Protein AF-A0AAJ4XQ71-F1 (afdb_monomer_lite)

Structure (mmCIF, N/CA/C/O backbone):
data_AF-A0AAJ4XQ71-F1
#
_entry.id   AF-A0AAJ4XQ71-F1
#
loop_
_atom_site.group_PDB
_atom_site.id
_atom_site.type_symbol
_atom_site.label_atom_id
_atom_site.label_alt_id
_atom_site.label_comp_id
_atom_site.label_asym_id
_atom_site.label_entity_id
_atom_site.label_seq_id
_atom_site.pdbx_PDB_ins_code
_atom_site.Cartn_x
_atom_site.Cartn_y
_atom_site.Cartn_z
_atom_site.occupancy
_atom_site.B_iso_or_equiv
_atom_site.auth_seq_id
_atom_site.auth_comp_id
_atom_site.auth_asym_id
_atom_site.auth_atom_id
_atom_site.pdbx_PDB_model_num
ATOM 1 N N . MET A 1 1 ? -28.945 -1.288 15.283 1.00 44.38 1 MET A N 1
ATOM 2 C CA . MET A 1 1 ? -28.850 -2.108 14.059 1.00 44.38 1 MET A CA 1
ATOM 3 C C . MET A 1 1 ? -27.403 -2.534 13.924 1.00 44.38 1 MET A C 1
ATOM 5 O O . MET A 1 1 ? -26.548 -1.689 13.711 1.00 44.38 1 MET A O 1
ATOM 9 N N . LEU A 1 2 ? -27.148 -3.798 14.257 1.00 35.91 2 LEU A N 1
ATOM 10 C CA . LEU A 1 2 ? -25.840 -4.398 14.517 1.00 35.91 2 LEU A CA 1
ATOM 11 C C . LEU A 1 2 ? -25.537 -5.389 13.390 1.00 35.91 2 LEU A C 1
ATOM 13 O O . LEU A 1 2 ? -26.338 -6.292 13.172 1.00 35.91 2 LEU A O 1
ATOM 17 N N . ASN A 1 3 ? -24.392 -5.239 12.728 1.00 42.25 3 ASN A N 1
ATOM 18 C CA . ASN A 1 3 ? -23.791 -6.292 11.911 1.00 42.25 3 ASN A CA 1
ATOM 19 C C . ASN A 1 3 ? -22.552 -6.812 12.650 1.00 42.25 3 ASN A C 1
ATOM 21 O O . ASN A 1 3 ? -21.659 -6.008 12.927 1.00 42.25 3 ASN A O 1
ATOM 25 N N . PRO A 1 4 ? -22.461 -8.114 12.966 1.00 53.69 4 PRO A N 1
ATOM 26 C CA . PRO A 1 4 ? -21.217 -8.717 13.403 1.00 53.69 4 PRO A CA 1
ATOM 27 C C . PRO A 1 4 ? -20.408 -9.238 12.208 1.00 53.69 4 PRO A C 1
ATOM 29 O O . PRO A 1 4 ? -20.936 -9.795 11.246 1.00 53.69 4 PRO A O 1
ATOM 32 N N . ILE A 1 5 ? -19.102 -9.023 12.321 1.00 41.81 5 ILE A N 1
ATOM 33 C CA . ILE A 1 5 ? -18.031 -9.459 11.430 1.00 41.81 5 ILE A CA 1
ATOM 34 C C . ILE A 1 5 ? -17.805 -10.959 11.648 1.00 41.81 5 ILE A C 1
ATOM 36 O O . ILE A 1 5 ? -17.520 -11.385 12.767 1.00 41.81 5 ILE A O 1
ATOM 40 N N . ALA A 1 6 ? -17.938 -11.748 10.583 1.00 49.09 6 ALA A N 1
ATOM 41 C CA . ALA A 1 6 ? -17.542 -13.149 10.553 1.00 49.09 6 ALA A CA 1
ATOM 42 C C . ALA A 1 6 ? -16.078 -13.252 10.102 1.00 49.09 6 ALA A C 1
ATOM 44 O O . ALA A 1 6 ? -15.712 -12.800 9.017 1.00 49.09 6 ALA A O 1
ATOM 45 N N . SER A 1 7 ? -15.256 -13.833 10.971 1.00 43.50 7 SER A N 1
ATOM 46 C CA . SER A 1 7 ? -13.888 -14.258 10.697 1.00 43.50 7 SER A CA 1
ATOM 47 C C . SER A 1 7 ? -13.909 -15.584 9.943 1.00 43.50 7 SER A C 1
ATOM 49 O O . SER A 1 7 ? -14.422 -16.569 10.469 1.00 43.50 7 SER A O 1
ATOM 51 N N . GLU A 1 8 ? -13.294 -15.639 8.766 1.00 37.78 8 GLU A N 1
ATOM 52 C CA . GLU A 1 8 ? -12.967 -16.901 8.105 1.00 37.78 8 GLU A CA 1
ATOM 53 C C . GLU A 1 8 ? -11.533 -16.823 7.573 1.00 37.78 8 GLU A C 1
ATOM 55 O O . GLU A 1 8 ? -11.199 -16.037 6.686 1.00 37.78 8 GLU A O 1
ATOM 60 N N . ALA A 1 9 ? -10.659 -17.601 8.208 1.00 40.12 9 ALA A N 1
ATOM 61 C CA . ALA A 1 9 ? -9.280 -17.807 7.811 1.00 40.12 9 ALA A CA 1
ATOM 62 C C 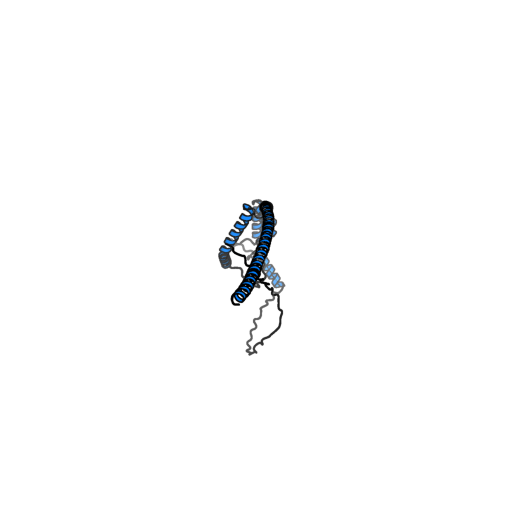. ALA A 1 9 ? -9.228 -19.044 6.910 1.00 40.12 9 ALA A C 1
ATOM 64 O O . ALA A 1 9 ? -9.440 -20.159 7.379 1.00 40.12 9 ALA A O 1
ATOM 65 N N . VAL A 1 10 ? -8.914 -18.854 5.628 1.00 45.91 10 VAL A N 1
ATOM 66 C CA . VAL A 1 10 ? -8.581 -19.948 4.709 1.00 45.91 10 VAL A CA 1
ATOM 67 C C . VAL A 1 10 ? -7.205 -19.672 4.121 1.00 45.91 10 VAL A C 1
ATOM 69 O O . VAL A 1 10 ? -7.006 -18.776 3.303 1.00 45.91 10 VAL A O 1
ATOM 72 N N . ALA A 1 11 ? -6.240 -20.465 4.580 1.00 43.12 11 ALA A N 1
ATOM 73 C CA . ALA A 1 11 ? -4.921 -20.584 3.993 1.00 43.12 11 ALA A CA 1
ATOM 74 C C . ALA A 1 11 ? -5.045 -21.217 2.599 1.00 43.12 11 ALA A C 1
ATOM 76 O O . ALA A 1 11 ? -5.518 -22.342 2.465 1.00 43.12 11 ALA A O 1
ATOM 77 N N . SER A 1 12 ? -4.593 -20.513 1.563 1.00 38.94 12 SER A N 1
ATOM 78 C CA . SER A 1 12 ? -4.359 -21.092 0.239 1.00 38.94 12 SER A CA 1
ATOM 79 C C . SER A 1 12 ? -2.893 -20.911 -0.120 1.00 38.94 12 SER A C 1
ATOM 81 O O . SER A 1 12 ? -2.433 -19.829 -0.473 1.00 38.94 12 SER A O 1
ATOM 83 N N . SER A 1 13 ? -2.159 -22.012 0.037 1.00 37.44 13 SER A N 1
ATOM 84 C CA . SER A 1 13 ? -0.821 -22.207 -0.506 1.00 37.44 13 SER A CA 1
ATOM 85 C C . SER A 1 13 ? -0.884 -22.169 -2.030 1.00 37.44 13 SER A C 1
ATOM 87 O O . SER A 1 13 ? -1.674 -22.877 -2.648 1.00 37.44 13 SER A O 1
ATOM 89 N N . SER A 1 14 ? -0.023 -21.375 -2.653 1.00 38.81 14 SER A N 1
ATOM 90 C CA . SER A 1 14 ? 0.258 -21.452 -4.087 1.00 38.81 14 SER A CA 1
ATOM 91 C C . SER A 1 14 ? 1.765 -21.344 -4.271 1.00 38.81 14 SER A C 1
ATOM 93 O O . SER A 1 14 ? 2.316 -20.280 -4.535 1.00 38.81 14 SER A O 1
ATOM 95 N N . ALA A 1 15 ? 2.441 -22.471 -4.048 1.00 35.16 15 ALA A N 1
ATOM 96 C CA . ALA A 1 15 ? 3.835 -22.665 -4.409 1.00 35.16 15 ALA A CA 1
ATOM 97 C C . ALA A 1 15 ? 3.899 -22.980 -5.913 1.00 35.16 15 ALA A C 1
ATOM 99 O O . ALA A 1 15 ? 3.579 -24.090 -6.340 1.00 35.16 15 ALA A O 1
ATOM 100 N N . SER A 1 16 ? 4.272 -21.990 -6.726 1.00 32.28 16 SER A N 1
ATOM 101 C CA . SER A 1 16 ? 4.530 -22.189 -8.154 1.00 32.28 16 SER A CA 1
ATOM 102 C C . SER A 1 16 ? 5.908 -22.823 -8.323 1.00 32.28 16 SER A C 1
ATOM 104 O O . SER A 1 16 ? 6.930 -22.226 -7.987 1.00 32.28 16 SER A O 1
ATOM 106 N N . SER A 1 17 ? 5.910 -24.064 -8.798 1.00 35.81 17 SER A N 1
ATOM 107 C CA . SER A 1 17 ? 7.092 -24.910 -8.938 1.00 35.81 17 SER A CA 1
ATOM 108 C C . SER A 1 17 ? 7.877 -24.578 -10.208 1.00 35.81 17 SER A C 1
ATOM 110 O O . SER A 1 17 ? 7.319 -24.468 -11.297 1.00 35.81 17 SER A O 1
ATOM 112 N N . ILE A 1 18 ? 9.190 -24.453 -10.041 1.00 45.56 18 ILE A N 1
ATOM 113 C CA . ILE A 1 18 ? 10.218 -24.419 -11.086 1.00 45.56 18 ILE A CA 1
ATOM 114 C C . ILE A 1 18 ? 10.422 -25.850 -11.609 1.00 45.56 18 ILE A C 1
ATOM 116 O O . ILE A 1 18 ? 10.535 -26.755 -10.781 1.00 45.56 18 ILE A O 1
ATOM 120 N N . PRO A 1 19 ? 10.592 -26.080 -12.923 1.00 41.75 19 PRO A N 1
ATOM 121 C CA . PRO A 1 19 ? 11.264 -27.283 -13.388 1.00 41.75 19 PRO A CA 1
ATOM 122 C C . PRO A 1 19 ? 12.610 -26.949 -14.043 1.00 41.75 19 PRO A C 1
ATOM 124 O O . PRO A 1 19 ? 12.711 -26.125 -14.949 1.00 41.75 19 PRO A O 1
ATOM 127 N N . ALA A 1 20 ? 13.645 -27.644 -13.580 1.00 35.75 20 ALA A N 1
ATOM 128 C CA . ALA A 1 20 ? 14.923 -27.820 -14.259 1.00 35.75 20 ALA A CA 1
ATOM 129 C C . ALA A 1 20 ? 15.176 -29.344 -14.418 1.00 35.75 20 ALA A C 1
ATOM 131 O O . ALA A 1 20 ? 14.375 -30.153 -13.946 1.00 35.75 20 ALA A O 1
ATOM 132 N N . PRO A 1 21 ? 16.229 -29.754 -15.137 1.00 45.34 21 PRO A N 1
ATOM 133 C CA . PRO A 1 21 ? 16.175 -30.512 -16.381 1.00 45.34 21 PRO A CA 1
ATOM 134 C C . PRO A 1 21 ? 16.217 -32.037 -16.177 1.00 45.34 21 PRO A C 1
ATOM 136 O O . PRO A 1 21 ? 16.797 -32.533 -15.214 1.00 45.34 21 PRO A O 1
ATOM 139 N N . THR A 1 22 ? 15.680 -32.802 -17.132 1.00 37.72 22 THR A N 1
ATOM 140 C CA . THR A 1 22 ? 15.879 -34.261 -17.205 1.00 37.72 22 THR A CA 1
ATOM 141 C C . THR A 1 22 ? 16.690 -34.633 -18.439 1.00 37.72 22 THR A C 1
ATOM 143 O O . THR A 1 22 ? 16.393 -34.235 -19.562 1.00 37.72 22 THR A O 1
ATOM 146 N N . ASN A 1 23 ? 17.751 -35.391 -18.182 1.00 33.88 23 ASN A N 1
ATOM 147 C CA . ASN A 1 23 ? 18.735 -35.883 -19.130 1.00 33.88 23 ASN A CA 1
ATOM 148 C C . ASN A 1 23 ? 18.334 -37.290 -19.628 1.00 33.88 23 ASN A C 1
ATOM 150 O O . ASN A 1 23 ? 17.905 -38.116 -18.830 1.00 33.88 23 ASN A O 1
ATOM 154 N N . VAL A 1 24 ? 18.526 -37.516 -20.934 1.00 38.28 24 VAL A N 1
ATOM 155 C CA . VAL A 1 24 ? 18.863 -38.748 -21.696 1.00 38.28 24 VAL A CA 1
ATOM 156 C C . VAL A 1 24 ? 18.310 -40.119 -21.254 1.00 38.28 24 VAL A C 1
ATOM 158 O O . VAL A 1 24 ? 18.642 -40.604 -20.179 1.00 38.28 24 VAL A O 1
ATOM 161 N N . THR A 1 25 ? 17.659 -40.844 -22.182 1.00 30.52 25 THR A N 1
ATOM 162 C CA . THR A 1 25 ? 18.039 -42.220 -22.604 1.00 30.52 25 THR A CA 1
ATOM 163 C C . THR A 1 25 ? 17.268 -42.658 -23.864 1.00 30.52 25 THR A C 1
ATOM 165 O O . THR A 1 25 ? 16.056 -42.822 -23.849 1.00 30.52 25 THR A O 1
ATOM 168 N N . SER A 1 26 ? 18.033 -42.837 -24.948 1.00 35.91 26 SER A N 1
ATOM 169 C CA . SER A 1 26 ? 17.990 -43.916 -25.952 1.00 35.91 26 SER A CA 1
ATOM 170 C C . SER A 1 26 ? 16.665 -44.654 -26.214 1.00 35.91 26 SER A C 1
ATOM 172 O O . SER A 1 26 ? 16.249 -45.478 -25.409 1.00 35.91 26 SER A O 1
ATOM 174 N N . THR A 1 27 ? 16.108 -44.500 -27.421 1.00 32.97 27 THR A N 1
ATOM 175 C CA . THR A 1 27 ? 15.567 -45.629 -28.205 1.00 32.97 27 THR A CA 1
ATOM 176 C C . THR A 1 27 ? 15.629 -45.320 -29.705 1.00 32.97 27 THR A C 1
ATOM 178 O O . THR A 1 27 ? 15.066 -44.356 -30.212 1.00 32.97 27 THR A O 1
ATOM 181 N N . LEU A 1 28 ? 16.388 -46.167 -30.389 1.00 43.66 28 LEU A N 1
ATOM 182 C CA . LEU A 1 28 ? 16.669 -46.233 -31.818 1.00 43.66 28 LEU A CA 1
ATOM 183 C C . LEU A 1 28 ? 15.469 -46.811 -32.598 1.00 43.66 28 LEU A C 1
ATOM 185 O O . LEU A 1 28 ? 14.968 -47.863 -32.197 1.00 43.66 28 LEU A O 1
ATOM 189 N N . PRO A 1 29 ? 15.095 -46.251 -33.764 1.00 42.81 29 PRO A N 1
ATOM 190 C CA . PRO A 1 29 ? 14.469 -47.027 -34.826 1.00 42.81 29 PRO A CA 1
ATOM 191 C C . PRO A 1 29 ? 15.398 -47.201 -36.038 1.00 42.81 29 PRO A C 1
ATOM 193 O O . PRO A 1 29 ? 16.143 -46.318 -36.454 1.00 42.81 29 PRO A O 1
ATOM 196 N N . LYS A 1 30 ? 15.318 -48.422 -36.557 1.00 39.94 30 LYS A N 1
ATOM 197 C CA . LYS A 1 30 ? 16.083 -49.103 -37.604 1.00 39.94 30 LYS A CA 1
ATOM 198 C C . LYS A 1 30 ? 15.914 -48.467 -39.005 1.00 39.94 30 LYS A C 1
ATOM 200 O O . LYS A 1 30 ? 14.797 -48.075 -39.338 1.00 39.94 30 LYS A O 1
ATOM 205 N N . PRO A 1 31 ? 16.968 -48.418 -39.846 1.00 44.41 31 PRO A N 1
ATOM 206 C CA . PRO A 1 31 ? 16.880 -47.955 -41.233 1.00 44.41 31 PRO A CA 1
ATOM 207 C C . PRO A 1 31 ? 16.345 -49.060 -42.169 1.00 44.41 31 PRO A C 1
ATOM 209 O O . PRO A 1 31 ? 16.612 -50.239 -41.919 1.00 44.41 31 PRO A O 1
ATOM 212 N N . PRO A 1 32 ? 15.613 -48.717 -43.246 1.00 51.75 32 PRO A N 1
ATOM 213 C CA . PRO A 1 32 ? 15.221 -49.682 -44.267 1.00 51.75 32 PRO A CA 1
ATOM 214 C C . PRO A 1 32 ? 16.396 -50.077 -45.175 1.00 51.75 32 PRO A C 1
ATOM 216 O O . PRO A 1 32 ? 17.241 -49.258 -45.538 1.00 51.75 32 PRO A O 1
ATOM 219 N N . GLU A 1 33 ? 16.410 -51.366 -45.511 1.00 40.34 33 GLU A N 1
ATOM 220 C CA . GLU A 1 33 ? 17.355 -52.059 -46.382 1.00 40.34 33 GLU A CA 1
ATOM 221 C C . GLU A 1 33 ? 17.356 -51.562 -47.835 1.00 40.34 33 GLU A C 1
ATOM 223 O O . GLU A 1 33 ? 16.327 -51.322 -48.462 1.00 40.34 33 GLU A O 1
ATOM 228 N N . VAL A 1 34 ? 18.590 -51.488 -48.325 1.00 42.78 34 VAL A N 1
ATOM 229 C CA . VAL A 1 34 ? 19.137 -51.586 -49.682 1.00 42.78 34 VAL A CA 1
ATOM 230 C C . VAL A 1 34 ? 18.219 -52.204 -50.751 1.00 42.78 34 VAL A C 1
ATOM 232 O O . VAL A 1 34 ? 17.746 -53.333 -50.638 1.00 42.78 34 VAL A O 1
ATOM 235 N N . SER A 1 35 ? 18.105 -51.510 -51.885 1.00 44.41 35 SER A N 1
ATOM 236 C CA . SER A 1 35 ? 18.024 -52.150 -53.202 1.00 44.41 35 SER A CA 1
ATOM 237 C C . SER A 1 35 ? 18.863 -51.361 -54.203 1.00 44.41 35 SER A C 1
ATOM 239 O O . SER A 1 35 ? 18.625 -50.182 -54.462 1.00 44.41 35 SER A O 1
ATOM 241 N N . ASP A 1 36 ? 19.878 -52.056 -54.705 1.00 47.22 36 ASP A N 1
ATOM 242 C CA . ASP A 1 36 ? 20.912 -51.619 -55.629 1.00 47.22 36 ASP A CA 1
ATOM 243 C C . ASP A 1 36 ? 20.372 -51.297 -57.021 1.00 47.22 36 ASP A C 1
ATOM 245 O O . ASP A 1 36 ? 19.838 -52.172 -57.698 1.00 47.22 36 ASP A O 1
ATOM 249 N N . TRP A 1 37 ? 20.658 -50.091 -57.508 1.00 44.25 37 TRP A N 1
ATOM 250 C CA . TRP A 1 37 ? 20.878 -49.860 -58.934 1.00 44.25 37 TRP A CA 1
ATOM 251 C C . TRP A 1 37 ? 22.092 -48.951 -59.081 1.00 44.25 37 TRP A C 1
ATOM 253 O O . TRP A 1 37 ? 22.043 -47.750 -58.821 1.00 44.25 37 TRP A O 1
ATOM 263 N N . ARG A 1 38 ? 23.210 -49.560 -59.483 1.00 43.62 38 ARG A N 1
ATOM 264 C CA . ARG A 1 38 ? 24.349 -48.855 -60.063 1.00 43.62 38 ARG A CA 1
ATOM 265 C C . ARG A 1 38 ? 23.844 -47.890 -61.134 1.00 43.62 38 ARG A C 1
ATOM 267 O O . ARG A 1 38 ? 23.241 -48.324 -62.110 1.00 43.62 38 ARG A O 1
ATOM 274 N N . ASN A 1 39 ? 24.192 -46.620 -60.995 1.00 41.28 39 ASN A N 1
ATOM 275 C CA . ASN A 1 39 ? 24.663 -45.849 -62.130 1.00 41.28 39 ASN A CA 1
ATOM 276 C C . ASN A 1 39 ? 25.675 -44.816 -61.643 1.00 41.28 39 ASN A C 1
ATOM 278 O O . ASN A 1 39 ? 25.403 -44.004 -60.761 1.00 41.28 39 ASN A O 1
ATOM 282 N N . ASP A 1 40 ? 26.866 -44.927 -62.215 1.00 46.53 40 ASP A N 1
ATOM 283 C CA . ASP A 1 40 ? 28.001 -44.041 -62.047 1.00 46.53 40 ASP A CA 1
ATOM 284 C C . ASP A 1 40 ? 27.618 -42.588 -62.346 1.00 46.53 40 ASP A C 1
ATOM 286 O O . ASP A 1 40 ? 27.242 -42.243 -63.464 1.00 46.53 40 ASP A O 1
ATOM 290 N N . SER A 1 41 ? 27.730 -41.718 -61.347 1.00 40.84 41 SER A N 1
ATOM 291 C CA . SER A 1 41 ? 28.155 -40.319 -61.504 1.00 40.84 41 SER A CA 1
ATOM 292 C C . SER A 1 41 ? 28.263 -39.686 -60.121 1.00 40.84 41 SER A C 1
ATOM 294 O O . SER A 1 41 ? 27.356 -39.035 -59.610 1.00 40.84 41 SER A O 1
ATOM 296 N N . SER A 1 42 ? 29.420 -39.885 -59.492 1.00 39.53 42 SER A N 1
ATOM 297 C CA . SER A 1 42 ? 29.855 -39.038 -58.386 1.00 39.53 42 SER A CA 1
ATOM 298 C C . SER A 1 42 ? 29.759 -37.561 -58.802 1.00 39.53 42 SER A C 1
ATOM 300 O O . SER A 1 42 ? 30.332 -37.213 -59.842 1.00 39.53 42 SER A O 1
ATOM 302 N N . PRO A 1 43 ? 29.150 -36.659 -58.013 1.00 44.09 43 PRO A N 1
ATOM 303 C CA . PRO A 1 43 ? 29.439 -35.244 -58.150 1.00 44.09 43 PRO A CA 1
ATOM 304 C C . PRO A 1 43 ? 30.861 -35.045 -57.622 1.00 44.09 43 PRO A C 1
ATOM 306 O O . PRO A 1 43 ? 31.085 -34.887 -56.425 1.00 44.09 43 PRO A O 1
ATOM 309 N N . THR A 1 44 ? 31.850 -35.131 -58.511 1.00 41.78 44 THR A N 1
ATOM 310 C CA . THR A 1 44 ? 33.213 -34.693 -58.217 1.00 41.78 44 THR A CA 1
ATOM 311 C C . THR A 1 44 ? 33.150 -33.232 -57.780 1.00 41.78 44 THR A C 1
ATOM 313 O O . THR A 1 44 ? 32.759 -32.386 -58.592 1.00 41.78 44 THR A O 1
ATOM 316 N N . PRO A 1 45 ? 33.544 -32.880 -56.544 1.00 46.81 45 PRO A N 1
ATOM 317 C CA . PRO A 1 45 ? 33.849 -31.497 -56.249 1.00 46.81 45 PRO A CA 1
ATOM 318 C C . PRO A 1 45 ? 35.098 -31.164 -57.063 1.00 46.81 45 PRO A C 1
ATOM 320 O O . PRO A 1 45 ? 36.179 -31.695 -56.798 1.00 46.81 45 PRO A O 1
ATOM 323 N N . PHE A 1 46 ? 34.965 -30.308 -58.075 1.00 43.53 46 PHE A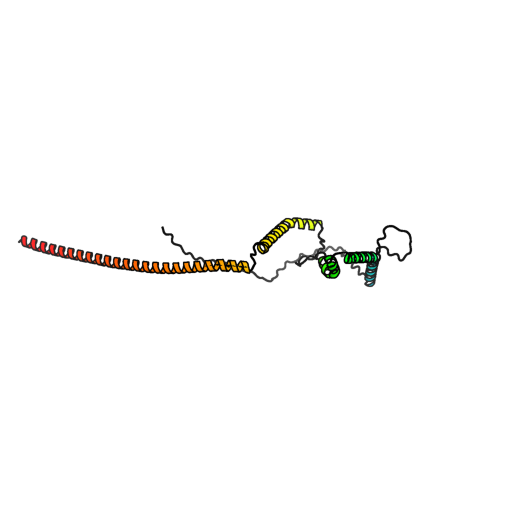 N 1
ATOM 324 C CA . PHE A 1 46 ? 36.116 -29.664 -58.694 1.00 43.53 46 PHE A CA 1
ATOM 325 C C . PHE A 1 46 ? 36.784 -28.782 -57.633 1.00 43.53 46 PHE A C 1
ATOM 327 O O . PHE A 1 46 ? 36.545 -27.583 -57.532 1.00 43.53 46 PHE A O 1
ATOM 334 N N . SER A 1 47 ? 37.630 -29.387 -56.800 1.00 49.97 47 SER A N 1
ATOM 335 C CA . SER A 1 47 ? 38.675 -28.670 -56.092 1.00 49.97 47 SER A CA 1
ATOM 336 C C . SER A 1 47 ? 39.717 -28.322 -57.144 1.00 49.97 47 SER A C 1
ATOM 338 O O . SER A 1 47 ? 40.698 -29.038 -57.340 1.00 49.97 47 SER A O 1
ATOM 340 N N . SER A 1 48 ? 39.475 -27.231 -57.865 1.00 55.88 48 SER A N 1
ATOM 341 C CA . SER A 1 48 ? 40.510 -26.527 -58.610 1.00 55.88 48 SER A CA 1
ATOM 342 C C . SER A 1 48 ? 41.532 -26.055 -57.577 1.00 55.88 48 SER A C 1
ATOM 344 O O . SER A 1 48 ? 41.437 -24.945 -57.059 1.00 55.88 48 SER A O 1
ATOM 346 N N . ARG A 1 49 ? 42.462 -26.930 -57.173 1.00 60.81 49 ARG A N 1
ATOM 347 C CA . ARG A 1 49 ? 43.574 -26.579 -56.286 1.00 60.81 49 ARG A CA 1
ATOM 348 C C . ARG A 1 49 ? 44.484 -25.643 -57.071 1.00 60.81 49 ARG A C 1
ATOM 350 O O . ARG A 1 49 ? 45.414 -26.080 -57.739 1.00 60.81 49 ARG A O 1
ATOM 357 N N . ILE A 1 50 ? 44.160 -24.354 -57.037 1.00 60.41 50 ILE A N 1
ATOM 358 C CA . ILE A 1 50 ? 44.990 -23.282 -57.574 1.00 60.41 50 ILE A CA 1
ATOM 359 C C . ILE A 1 50 ? 46.358 -23.434 -56.900 1.00 60.41 50 ILE A C 1
ATOM 361 O O . ILE A 1 50 ? 46.461 -23.381 -55.674 1.00 60.41 50 ILE A O 1
ATOM 365 N N . SER A 1 51 ? 47.404 -23.681 -57.692 1.00 77.12 51 SER A N 1
ATOM 366 C CA . SER A 1 51 ? 48.782 -23.731 -57.198 1.00 77.12 51 SER A CA 1
ATOM 367 C C . SER A 1 51 ? 49.085 -22.439 -56.426 1.00 77.12 51 SER A C 1
ATOM 369 O O . SER A 1 51 ? 48.654 -21.370 -56.873 1.00 77.12 51 SER A O 1
ATOM 371 N N . PRO A 1 52 ? 49.832 -22.477 -55.307 1.00 75.81 52 PRO A N 1
ATOM 372 C CA . PRO A 1 52 ? 50.176 -21.279 -54.542 1.00 75.81 52 PRO A CA 1
ATOM 373 C C . PRO A 1 52 ? 50.746 -20.163 -55.425 1.00 75.81 52 PRO A C 1
ATOM 375 O O . PRO A 1 52 ? 50.382 -19.005 -55.256 1.00 75.81 52 PRO A O 1
ATOM 378 N N . VAL A 1 53 ? 51.539 -20.528 -56.439 1.00 80.81 53 VAL A N 1
ATOM 379 C CA . VAL A 1 53 ? 52.115 -19.598 -57.422 1.00 80.81 53 VAL A CA 1
ATOM 380 C C . VAL A 1 53 ? 51.039 -18.969 -58.312 1.00 80.81 53 VAL A C 1
ATOM 382 O O . VAL A 1 53 ? 51.061 -17.772 -58.576 1.00 80.81 53 VAL A O 1
ATOM 385 N N . THR A 1 54 ? 50.050 -19.750 -58.749 1.00 78.12 54 THR A N 1
ATOM 386 C CA . THR A 1 54 ? 48.920 -19.222 -59.529 1.00 78.12 54 THR A CA 1
ATOM 387 C C . THR A 1 54 ? 47.970 -18.384 -58.673 1.00 78.12 54 THR A C 1
ATOM 389 O O . THR A 1 54 ? 47.423 -17.401 -59.158 1.00 78.12 54 THR A O 1
ATOM 392 N N . SER A 1 55 ? 47.824 -18.702 -57.381 1.00 79.75 55 SER A N 1
ATOM 393 C CA . SER A 1 55 ? 47.025 -17.902 -56.452 1.00 79.75 55 SER A CA 1
ATOM 394 C C . SER A 1 55 ? 47.695 -16.569 -56.151 1.00 79.75 55 SER A C 1
ATOM 396 O O . SER A 1 55 ? 46.993 -15.564 -56.065 1.00 79.75 55 SER A O 1
ATOM 398 N N . THR A 1 56 ? 49.018 -16.531 -55.971 1.00 79.25 56 THR A N 1
ATOM 399 C CA . THR A 1 56 ? 49.739 -15.270 -55.770 1.00 79.25 56 THR A CA 1
ATOM 400 C C . THR A 1 56 ? 49.751 -14.447 -57.048 1.00 79.25 56 THR A C 1
ATOM 402 O O . THR A 1 56 ? 49.483 -13.255 -56.972 1.00 79.25 56 THR A O 1
ATOM 405 N N . ALA A 1 57 ? 49.945 -15.067 -58.216 1.00 80.06 57 ALA A N 1
ATOM 406 C CA . ALA A 1 57 ? 49.852 -14.382 -59.503 1.00 80.06 57 ALA A CA 1
ATOM 407 C C . ALA A 1 57 ? 48.460 -13.772 -59.733 1.00 80.06 57 ALA A C 1
ATOM 409 O O . ALA A 1 57 ? 48.372 -12.596 -60.070 1.00 80.06 57 ALA A O 1
ATOM 410 N N . LEU A 1 58 ? 47.378 -14.515 -59.465 1.00 79.62 58 LEU A N 1
ATOM 411 C CA . LEU A 1 58 ? 46.008 -13.995 -59.538 1.00 79.62 58 LEU A CA 1
ATOM 412 C C . LEU A 1 58 ? 45.774 -12.863 -58.537 1.00 79.62 58 LEU A C 1
ATOM 414 O O . LEU A 1 58 ? 45.203 -11.846 -58.910 1.00 79.62 58 LEU A O 1
ATOM 418 N N . ARG A 1 59 ? 46.253 -12.991 -57.293 1.00 78.75 59 ARG A N 1
ATOM 419 C CA . ARG A 1 59 ? 46.147 -11.922 -56.284 1.00 78.75 59 ARG A CA 1
ATOM 420 C C . ARG A 1 59 ? 46.908 -10.667 -56.710 1.00 78.75 59 ARG A C 1
ATOM 422 O O . ARG A 1 59 ? 46.359 -9.573 -56.635 1.00 78.75 59 ARG A O 1
ATOM 429 N N . ILE A 1 60 ? 48.131 -10.811 -57.219 1.00 79.94 60 ILE A N 1
ATOM 430 C CA . ILE A 1 60 ? 48.928 -9.698 -57.750 1.00 79.94 60 ILE A CA 1
ATOM 431 C C . ILE A 1 60 ? 48.216 -9.075 -58.950 1.00 79.94 60 ILE A C 1
ATOM 433 O O . ILE A 1 60 ? 48.078 -7.861 -59.002 1.00 79.94 60 ILE A O 1
ATOM 437 N N . GLN A 1 61 ? 47.682 -9.878 -59.868 1.00 78.38 61 GLN A N 1
ATOM 438 C CA . GLN A 1 61 ? 46.935 -9.393 -61.023 1.00 78.38 61 GLN A CA 1
ATOM 439 C C . GLN A 1 61 ? 45.655 -8.657 -60.610 1.00 78.38 61 GLN A C 1
ATOM 441 O O . GLN A 1 61 ? 45.363 -7.602 -61.164 1.00 78.38 61 GLN A O 1
ATOM 446 N N . THR A 1 62 ? 44.925 -9.155 -59.608 1.00 79.12 62 THR A N 1
ATOM 447 C CA . THR A 1 62 ? 43.749 -8.469 -59.052 1.00 79.12 62 THR A CA 1
ATOM 448 C C . THR A 1 62 ? 44.132 -7.169 -58.350 1.00 79.12 62 THR A C 1
ATOM 450 O O . THR A 1 62 ? 43.432 -6.176 -58.506 1.00 79.12 62 THR A O 1
ATOM 453 N N . LEU A 1 63 ? 45.273 -7.127 -57.650 1.00 71.88 63 LEU A N 1
ATOM 454 C CA . LEU A 1 63 ? 45.797 -5.899 -57.052 1.00 71.88 63 LEU A CA 1
ATOM 455 C C . LEU A 1 63 ? 46.213 -4.898 -58.131 1.00 71.88 63 LEU A C 1
ATOM 457 O O . LEU A 1 63 ? 45.845 -3.734 -58.046 1.00 71.88 63 LEU A O 1
ATOM 461 N N . CYS A 1 64 ? 46.916 -5.337 -59.175 1.00 73.19 64 CYS A N 1
ATOM 462 C CA . CYS A 1 64 ? 47.279 -4.498 -60.313 1.00 73.19 64 CYS A CA 1
ATOM 463 C C . CYS A 1 64 ? 46.037 -3.974 -61.044 1.00 73.19 64 CYS A C 1
ATOM 465 O O . CYS A 1 64 ? 45.992 -2.802 -61.397 1.00 73.19 64 CYS A O 1
ATOM 467 N N . TYR A 1 65 ? 45.015 -4.808 -61.223 1.00 72.06 65 TYR A N 1
ATOM 468 C CA . TYR A 1 65 ? 43.732 -4.401 -61.789 1.00 72.06 65 TYR A CA 1
ATOM 469 C C . TYR A 1 65 ? 43.019 -3.373 -60.906 1.00 72.06 65 TYR A C 1
ATOM 471 O O . TYR A 1 65 ? 42.446 -2.415 -61.408 1.00 72.06 65 TYR A O 1
ATOM 479 N N . LEU A 1 66 ? 43.080 -3.527 -59.585 1.00 67.00 66 LEU A N 1
ATOM 480 C CA . LEU A 1 66 ? 42.497 -2.565 -58.655 1.00 67.00 66 LEU A CA 1
ATOM 481 C C . LEU A 1 66 ? 43.270 -1.238 -58.678 1.00 67.00 66 LEU A C 1
ATOM 483 O O . LEU A 1 66 ? 42.662 -0.175 -58.713 1.00 67.00 66 LEU A O 1
ATOM 487 N N . LEU A 1 67 ? 44.602 -1.290 -58.727 1.00 67.38 67 LEU A N 1
ATOM 488 C CA . LEU A 1 67 ? 45.494 -0.127 -58.749 1.00 67.38 67 LEU A CA 1
ATOM 489 C C . LEU A 1 67 ? 45.404 0.667 -60.062 1.00 67.38 67 LEU A C 1
ATOM 491 O O . LEU A 1 67 ? 45.325 1.897 -60.032 1.00 67.38 67 LEU A O 1
ATOM 495 N N . TYR A 1 68 ? 45.407 -0.026 -61.203 1.00 65.88 68 TYR A N 1
ATOM 496 C CA . TYR A 1 68 ? 45.533 0.563 -62.542 1.00 65.88 68 TYR A CA 1
ATOM 497 C C . TYR A 1 68 ? 44.251 0.476 -63.390 1.00 65.88 68 TYR A C 1
ATOM 499 O O . TYR A 1 68 ? 44.192 1.050 -64.476 1.00 65.88 68 TYR A O 1
ATOM 507 N N . GLY A 1 69 ? 43.204 -0.188 -62.897 1.00 61.38 69 GLY A N 1
ATOM 508 C CA . GLY A 1 69 ? 41.972 -0.465 -63.638 1.00 61.38 69 GLY A CA 1
ATOM 509 C C . GLY A 1 69 ? 42.126 -1.589 -64.673 1.00 61.38 69 GLY A C 1
ATOM 510 O O . GLY A 1 69 ? 43.145 -2.275 -64.751 1.00 61.38 69 GLY A O 1
ATOM 511 N N . THR A 1 70 ? 41.114 -1.744 -65.533 1.00 58.31 70 THR A N 1
ATOM 512 C CA . THR A 1 70 ? 41.136 -2.645 -66.708 1.00 58.31 70 THR A CA 1
ATOM 513 C C . THR A 1 70 ? 42.218 -2.289 -67.730 1.00 58.31 70 THR A C 1
ATOM 515 O O . THR A 1 70 ? 42.510 -3.091 -68.615 1.00 58.31 70 THR A O 1
ATOM 518 N N . SER A 1 71 ? 42.819 -1.101 -67.630 1.00 51.62 71 SER A N 1
ATOM 519 C CA . SER A 1 71 ? 43.800 -0.592 -68.585 1.00 51.62 71 SER A CA 1
ATOM 520 C C . SER A 1 71 ? 45.210 -1.072 -68.241 1.00 51.62 71 SER A C 1
ATOM 522 O O . SER A 1 71 ? 46.120 -0.285 -67.986 1.00 51.62 71 SER A O 1
ATOM 524 N N . SER A 1 72 ? 45.413 -2.390 -68.242 1.00 45.78 72 SER A N 1
ATOM 525 C CA . SER A 1 72 ? 46.760 -2.956 -68.267 1.00 45.78 72 SER A CA 1
ATOM 526 C C . SER A 1 72 ? 47.319 -2.828 -69.681 1.00 45.78 72 SER A C 1
ATOM 528 O O . SER A 1 72 ? 47.234 -3.747 -70.489 1.00 45.78 72 SER A O 1
ATOM 530 N N . THR A 1 73 ? 47.886 -1.670 -70.002 1.00 45.50 73 THR A N 1
ATOM 531 C CA . THR A 1 73 ? 48.776 -1.555 -71.154 1.00 45.50 73 THR A CA 1
ATOM 532 C C . THR A 1 73 ? 50.008 -0.746 -70.774 1.00 45.50 73 THR A C 1
ATOM 534 O O . THR A 1 73 ? 50.067 0.465 -70.955 1.00 45.50 73 THR A O 1
ATOM 537 N N . LEU A 1 74 ? 51.059 -1.474 -70.393 1.00 50.53 74 LEU A N 1
ATOM 538 C CA . LEU A 1 74 ? 52.459 -1.127 -70.685 1.00 50.53 74 LEU A CA 1
ATOM 539 C C . LEU A 1 74 ? 52.748 -1.080 -72.209 1.00 50.53 74 LEU A C 1
ATOM 541 O O . LEU A 1 74 ? 53.900 -1.058 -72.629 1.00 50.53 74 LEU A O 1
ATOM 545 N N . ALA A 1 75 ? 51.712 -1.055 -73.053 1.00 43.91 75 ALA A N 1
ATOM 546 C CA . ALA A 1 75 ? 51.797 -0.906 -74.491 1.00 43.91 75 ALA A CA 1
ATOM 547 C C . ALA A 1 75 ? 51.300 0.489 -74.881 1.00 43.91 75 ALA A C 1
ATOM 549 O O . ALA A 1 75 ? 50.132 0.841 -74.721 1.00 43.91 75 ALA A O 1
ATOM 550 N N . VAL A 1 76 ? 52.243 1.271 -75.391 1.00 49.72 76 VAL A N 1
ATOM 551 C CA . VAL A 1 76 ? 52.057 2.507 -76.145 1.00 49.72 76 VAL A CA 1
ATOM 552 C C . VAL A 1 76 ? 50.882 2.374 -77.123 1.00 49.72 76 VAL A C 1
ATOM 554 O O . VAL A 1 76 ? 50.939 1.569 -78.046 1.00 49.72 76 VAL A O 1
ATOM 557 N N . SER A 1 77 ? 49.843 3.197 -76.969 1.00 36.28 77 SER A N 1
ATOM 558 C CA . SER A 1 77 ? 48.949 3.555 -78.078 1.00 36.28 77 SER A CA 1
ATOM 559 C C . SER A 1 77 ? 48.242 4.887 -77.793 1.00 36.28 77 SER A C 1
ATOM 561 O O . SER A 1 77 ? 47.397 4.960 -76.897 1.00 36.28 77 SER A O 1
ATOM 563 N N . PRO A 1 78 ? 48.570 5.973 -78.516 1.00 48.44 78 PRO A N 1
ATOM 564 C CA . PRO A 1 78 ? 47.911 7.255 -78.358 1.00 48.44 78 PRO A CA 1
ATOM 565 C C . PRO A 1 78 ? 46.746 7.316 -79.344 1.00 48.44 78 PRO A C 1
ATOM 567 O O . PRO A 1 78 ? 46.978 7.569 -80.522 1.00 48.44 78 PRO A O 1
ATOM 570 N N . ARG A 1 79 ? 45.514 7.058 -78.884 1.00 45.69 79 ARG A N 1
ATOM 571 C CA . ARG A 1 79 ? 44.231 7.529 -79.467 1.00 45.69 79 ARG A CA 1
ATOM 572 C C . ARG A 1 79 ? 43.064 6.741 -78.865 1.00 45.69 79 ARG A C 1
ATOM 574 O O . ARG A 1 79 ? 42.546 5.816 -79.472 1.00 45.69 79 ARG A O 1
ATOM 581 N N . SER A 1 80 ? 42.617 7.141 -77.681 1.00 40.84 80 SER A N 1
ATOM 582 C CA . SER A 1 80 ? 41.210 6.980 -77.289 1.00 40.84 80 SER A CA 1
ATOM 583 C C . SER A 1 80 ? 40.896 7.962 -76.168 1.00 40.84 80 SER A C 1
ATOM 585 O O . SER A 1 80 ? 40.766 7.616 -74.997 1.00 40.84 80 SER A O 1
ATOM 587 N N . VAL A 1 81 ? 40.849 9.239 -76.541 1.00 51.62 81 VAL A N 1
ATOM 588 C CA . VAL A 1 81 ? 40.359 10.318 -75.688 1.00 51.62 81 VAL A CA 1
ATOM 589 C C . VAL A 1 81 ? 38.839 10.220 -75.678 1.00 51.62 81 VAL A C 1
ATOM 591 O O . VAL A 1 81 ? 38.200 10.683 -76.621 1.00 51.62 81 VAL A O 1
ATOM 594 N N . LYS A 1 82 ? 38.289 9.572 -74.648 1.00 45.19 82 LYS A N 1
ATOM 595 C CA . LYS A 1 82 ? 37.041 9.929 -73.949 1.00 45.19 82 LYS A CA 1
ATOM 596 C C . LYS A 1 82 ? 36.766 8.874 -72.869 1.00 45.19 82 LYS A C 1
ATOM 598 O O . LYS A 1 82 ? 36.580 7.705 -73.174 1.00 45.19 82 LYS A O 1
ATOM 603 N N . GLU A 1 83 ? 36.809 9.330 -71.617 1.00 51.56 83 GLU A N 1
ATOM 604 C CA . GLU A 1 83 ? 36.421 8.612 -70.390 1.00 51.56 83 GLU A CA 1
ATOM 605 C C . GLU A 1 83 ? 37.231 7.366 -70.000 1.00 51.56 83 GLU A C 1
ATOM 607 O O . GLU A 1 83 ? 36.692 6.344 -69.587 1.00 51.56 83 GLU A O 1
ATOM 612 N N . GLN A 1 84 ? 38.561 7.472 -70.000 1.00 56.41 84 GLN A N 1
ATOM 613 C CA . GLN A 1 84 ? 39.351 6.619 -69.110 1.00 56.41 84 GLN A CA 1
ATOM 614 C C . GLN A 1 84 ? 39.295 7.226 -67.706 1.00 56.41 84 GLN A C 1
ATOM 616 O O . GLN A 1 84 ? 39.903 8.266 -67.447 1.00 56.41 84 GLN A O 1
ATOM 621 N N . GLN A 1 85 ? 38.516 6.611 -66.809 1.00 56.00 85 GLN A N 1
ATOM 622 C CA . GLN A 1 85 ? 38.560 6.961 -65.391 1.00 56.00 85 GLN A CA 1
ATOM 623 C C . GLN A 1 85 ? 40.015 6.876 -64.904 1.00 56.00 85 GLN A C 1
ATOM 625 O O . GLN A 1 85 ? 40.699 5.900 -65.228 1.00 56.00 85 GLN A O 1
ATOM 630 N N . PRO A 1 86 ? 40.503 7.869 -64.139 1.00 60.44 86 PRO A N 1
ATOM 631 C CA . PRO A 1 86 ? 41.862 7.823 -63.632 1.00 60.44 86 PRO A CA 1
ATOM 632 C C . PRO A 1 86 ? 42.060 6.553 -62.788 1.00 60.44 86 PRO A C 1
ATOM 634 O O . PRO A 1 86 ? 41.114 6.115 -62.121 1.00 60.44 86 PRO A O 1
ATOM 637 N N . PRO A 1 87 ? 43.264 5.951 -62.808 1.00 67.12 87 PRO A N 1
ATOM 638 C CA . PRO A 1 87 ? 43.567 4.758 -62.020 1.00 67.12 87 PRO A CA 1
ATOM 639 C C . PRO A 1 87 ? 43.206 4.984 -60.547 1.00 67.12 87 PRO A C 1
ATOM 641 O O . PRO A 1 87 ? 43.272 6.113 -60.048 1.00 67.12 87 PRO A O 1
ATOM 644 N N . ALA A 1 88 ? 42.790 3.926 -59.845 1.00 64.44 88 ALA A N 1
ATOM 645 C CA . ALA A 1 88 ? 42.154 4.044 -58.532 1.00 64.44 88 ALA A CA 1
ATOM 646 C C . ALA A 1 88 ? 43.024 4.779 -57.503 1.00 64.44 88 ALA A C 1
ATOM 648 O O . ALA A 1 88 ? 42.491 5.516 -56.682 1.00 64.44 88 ALA A O 1
ATOM 649 N N . LEU A 1 89 ? 44.354 4.664 -57.590 1.00 67.31 89 LEU A N 1
ATOM 650 C CA . LEU A 1 89 ? 45.274 5.443 -56.753 1.00 67.31 89 LEU A CA 1
ATOM 651 C C . LEU A 1 89 ? 45.198 6.946 -57.002 1.00 67.31 89 LEU A C 1
ATOM 653 O O . LEU A 1 89 ? 45.224 7.721 -56.053 1.00 67.31 89 LEU A O 1
ATOM 657 N N . ILE A 1 90 ? 45.089 7.368 -58.263 1.00 72.44 90 ILE A N 1
ATOM 658 C CA . ILE A 1 90 ? 44.937 8.786 -58.598 1.00 72.44 90 ILE A CA 1
ATOM 659 C C . ILE A 1 90 ? 43.576 9.274 -58.100 1.00 72.44 90 ILE A C 1
ATOM 661 O O . ILE A 1 90 ? 43.495 10.353 -57.527 1.00 72.44 90 ILE A O 1
ATOM 665 N N . ARG A 1 91 ? 42.524 8.452 -58.213 1.00 69.69 91 ARG A N 1
ATOM 666 C CA . ARG A 1 91 ? 41.203 8.768 -57.644 1.00 69.69 91 ARG A CA 1
ATOM 667 C C . ARG A 1 91 ? 41.245 8.899 -56.126 1.00 69.69 91 ARG A C 1
ATOM 669 O O . ARG A 1 91 ? 40.761 9.896 -55.601 1.00 69.69 91 ARG A O 1
ATOM 676 N N . LEU A 1 92 ? 41.855 7.947 -55.426 1.00 70.62 92 LEU A N 1
ATOM 677 C CA . LEU A 1 92 ? 42.028 8.008 -53.976 1.00 70.62 92 LEU A CA 1
ATOM 678 C C . LEU A 1 92 ? 42.870 9.218 -53.570 1.00 70.62 92 LEU A C 1
ATOM 680 O O . LEU A 1 92 ? 42.492 9.917 -52.640 1.00 70.62 92 LEU A O 1
ATOM 684 N N . GLY A 1 93 ? 43.933 9.535 -54.311 1.00 76.81 93 GLY A N 1
ATOM 685 C CA . GLY A 1 93 ? 44.723 10.749 -54.106 1.00 76.81 93 GLY A CA 1
ATOM 686 C C . GLY A 1 93 ? 43.893 12.023 -54.274 1.00 76.81 93 GLY A C 1
ATOM 687 O O . GLY A 1 93 ? 43.948 12.908 -53.424 1.00 76.81 93 GLY A O 1
ATOM 688 N N . THR A 1 94 ? 43.054 12.102 -55.314 1.00 77.62 94 THR A N 1
ATOM 689 C CA . THR A 1 94 ? 42.149 13.247 -55.501 1.00 77.62 94 THR A CA 1
ATOM 690 C C . THR A 1 94 ? 41.104 13.344 -54.393 1.00 77.62 94 THR A C 1
ATOM 692 O O . THR A 1 94 ? 40.888 14.433 -53.872 1.00 77.62 94 THR A O 1
ATOM 695 N N . ILE A 1 95 ? 40.518 12.222 -53.965 1.00 77.38 95 ILE A N 1
ATOM 696 C CA . ILE A 1 95 ? 39.536 12.180 -52.874 1.00 77.38 95 ILE A CA 1
ATOM 697 C C . ILE A 1 95 ? 40.193 12.594 -51.558 1.00 77.38 95 ILE A C 1
ATOM 699 O O . ILE A 1 95 ? 39.632 13.417 -50.848 1.00 77.38 95 ILE A O 1
ATOM 703 N N . LEU A 1 96 ? 41.398 12.103 -51.257 1.00 78.38 96 LEU A N 1
ATOM 704 C CA . LEU A 1 96 ? 42.157 12.510 -50.073 1.00 78.38 96 LEU A CA 1
ATOM 705 C C . LEU A 1 96 ? 42.484 14.004 -50.105 1.00 78.38 96 LEU A C 1
ATOM 707 O O . LEU A 1 96 ? 42.274 14.678 -49.104 1.00 78.38 96 LEU A O 1
ATOM 711 N N . SER A 1 97 ? 42.898 14.549 -51.254 1.00 78.31 97 SER A N 1
ATOM 712 C CA . SER A 1 97 ? 43.161 15.990 -51.387 1.00 78.31 97 SER A CA 1
ATOM 713 C C . SER A 1 97 ? 41.896 16.844 -51.222 1.00 78.31 97 SER A C 1
ATOM 715 O O . SER A 1 97 ? 41.932 17.908 -50.605 1.00 78.31 97 SER A O 1
ATOM 717 N N . GLN A 1 98 ? 40.750 16.365 -51.717 1.00 78.19 98 GLN A N 1
ATOM 718 C CA . GLN A 1 98 ? 39.455 17.022 -51.536 1.00 78.19 98 GLN A CA 1
ATOM 719 C C . GLN A 1 98 ? 38.994 16.935 -50.079 1.00 78.19 98 GLN A C 1
ATOM 721 O O . GLN A 1 98 ? 38.493 17.915 -49.534 1.00 78.19 98 GLN A O 1
ATOM 726 N N . LEU A 1 99 ? 39.207 15.791 -49.429 1.00 73.81 99 LEU A N 1
ATOM 727 C CA . LEU A 1 99 ? 38.872 15.564 -48.028 1.00 73.81 99 LEU A CA 1
ATOM 728 C C . LEU A 1 99 ? 39.744 16.410 -47.096 1.00 73.81 99 LEU A C 1
ATOM 730 O O . LEU A 1 99 ? 39.251 16.963 -46.117 1.00 73.81 99 LEU A O 1
ATOM 734 N N . GLU A 1 100 ? 41.020 16.574 -47.436 1.00 76.00 100 GLU A N 1
ATOM 735 C CA . GLU A 1 100 ? 41.938 17.477 -46.754 1.00 76.00 100 GLU A CA 1
ATOM 736 C C . GLU A 1 100 ? 41.508 18.941 -46.938 1.00 76.00 100 GLU A C 1
ATOM 738 O O . GLU A 1 100 ? 41.414 19.681 -45.959 1.00 76.00 100 GLU A O 1
ATOM 743 N N . GLY A 1 101 ? 41.109 19.346 -48.147 1.00 75.38 101 GLY A N 1
ATOM 744 C CA . GLY A 1 101 ? 40.509 20.664 -48.389 1.00 75.38 101 GLY A CA 1
ATOM 745 C C . GLY A 1 101 ? 39.247 20.915 -47.549 1.00 75.38 101 GLY A C 1
ATOM 746 O O . GLY A 1 101 ? 39.105 21.973 -46.930 1.00 75.38 101 GLY A O 1
ATOM 747 N N . VAL A 1 102 ? 38.359 19.921 -47.447 1.00 73.50 102 VAL A N 1
ATOM 748 C CA . VAL A 1 102 ? 37.161 19.979 -46.592 1.00 73.50 102 VAL A CA 1
ATOM 749 C C . VAL A 1 102 ? 37.539 20.041 -45.114 1.00 73.50 102 VAL A C 1
ATOM 751 O O . VAL A 1 102 ? 36.929 20.800 -44.372 1.00 73.50 102 VAL A O 1
ATOM 754 N N . LYS A 1 103 ? 38.578 19.332 -44.670 1.00 73.81 103 LYS A N 1
ATOM 755 C CA . LYS A 1 103 ? 39.072 19.383 -43.286 1.00 73.81 103 LYS A CA 1
ATOM 756 C C . LYS A 1 103 ? 39.519 20.788 -42.866 1.00 73.81 103 LYS A C 1
ATOM 758 O O . LYS A 1 103 ? 39.316 21.164 -41.711 1.00 73.81 103 LYS A O 1
ATOM 763 N N . PHE A 1 104 ? 40.113 21.560 -43.778 1.00 72.69 104 PHE A N 1
ATOM 764 C CA . PHE A 1 104 ? 40.519 22.946 -43.517 1.00 72.69 104 PHE A CA 1
ATOM 765 C C . PHE A 1 104 ? 39.363 23.947 -43.636 1.00 72.69 104 PHE A C 1
ATOM 767 O O . PHE A 1 104 ? 39.348 24.940 -42.911 1.00 72.69 104 PHE A O 1
ATOM 774 N N . SER A 1 105 ? 38.393 23.685 -44.516 1.00 73.38 105 SER A N 1
ATOM 775 C CA . SER A 1 105 ? 37.244 24.571 -44.744 1.00 73.38 105 SER A CA 1
ATOM 776 C C . SER A 1 105 ? 36.059 24.316 -43.805 1.00 73.38 105 SER A C 1
ATOM 778 O O . SER A 1 105 ? 35.225 25.203 -43.627 1.00 73.38 105 SER A O 1
ATOM 780 N N . ALA A 1 106 ? 35.929 23.114 -43.248 1.00 65.62 106 ALA A N 1
ATOM 781 C CA . ALA A 1 106 ? 34.777 22.715 -42.453 1.00 65.62 106 ALA A CA 1
ATOM 782 C C . ALA A 1 106 ? 34.955 23.051 -40.966 1.00 65.62 106 ALA A C 1
ATOM 784 O O . ALA A 1 106 ? 36.060 23.135 -40.429 1.00 65.62 106 ALA A O 1
ATOM 785 N N . GLY A 1 107 ? 33.829 23.243 -40.275 1.00 70.00 107 GLY A N 1
ATOM 786 C CA . GLY A 1 107 ? 33.819 23.557 -38.849 1.00 70.00 107 GLY A CA 1
ATOM 787 C C . GLY A 1 107 ? 34.448 22.462 -37.975 1.00 70.00 107 GLY A C 1
ATOM 788 O O . GLY A 1 107 ? 34.597 21.306 -38.374 1.00 70.00 107 GLY A O 1
ATOM 789 N N . LYS A 1 108 ? 34.726 22.825 -36.713 1.00 75.44 108 LYS A N 1
ATOM 790 C CA . LYS A 1 108 ? 35.255 21.945 -35.649 1.00 75.44 108 LYS A CA 1
ATOM 791 C C . LYS A 1 108 ? 34.687 20.504 -35.626 1.00 75.44 108 LYS A C 1
ATOM 793 O O . LYS A 1 108 ? 35.493 19.600 -35.409 1.00 75.44 108 LYS A O 1
ATOM 798 N N . PRO A 1 109 ? 33.377 20.240 -35.837 1.00 70.38 109 PRO A N 1
ATOM 799 C CA . PRO A 1 109 ? 32.849 18.871 -35.793 1.00 70.38 109 PRO A CA 1
ATOM 800 C C . PRO A 1 109 ? 33.324 17.965 -36.940 1.00 70.38 109 PRO A C 1
ATOM 802 O O . PRO A 1 109 ? 33.648 16.809 -36.692 1.00 70.38 109 PRO A O 1
ATOM 805 N N . VAL A 1 110 ? 33.430 18.473 -38.172 1.00 74.81 110 VAL A N 1
ATOM 806 C CA . VAL A 1 110 ? 33.863 17.665 -39.331 1.00 74.81 110 VAL A CA 1
ATOM 807 C C . VAL A 1 110 ? 35.350 17.347 -39.232 1.00 74.81 110 VAL A C 1
ATOM 809 O O . VAL A 1 110 ? 35.768 16.224 -39.494 1.00 74.81 110 VAL A O 1
ATOM 812 N N . LYS A 1 111 ? 36.145 18.315 -38.764 1.00 78.06 111 LYS A N 1
ATOM 813 C CA . LYS A 1 111 ? 37.565 18.103 -38.480 1.00 78.06 111 LYS A CA 1
ATOM 814 C C . LYS A 1 111 ? 37.773 16.996 -37.441 1.00 78.06 111 LYS A C 1
ATOM 816 O O . LYS A 1 111 ? 38.592 16.116 -37.663 1.00 78.06 111 LYS A O 1
ATOM 821 N N . ARG A 1 112 ? 36.984 16.997 -36.359 1.00 79.94 112 ARG A N 1
ATOM 822 C CA . ARG A 1 112 ? 37.039 15.961 -35.316 1.00 79.94 112 ARG A CA 1
ATOM 823 C C . ARG A 1 112 ? 36.649 14.577 -35.840 1.00 79.94 112 ARG A C 1
ATOM 825 O O . ARG A 1 112 ? 37.300 13.604 -35.489 1.00 79.94 112 ARG A O 1
ATOM 832 N N . LEU A 1 113 ? 35.628 14.502 -36.693 1.00 78.38 113 LEU A N 1
ATOM 833 C CA . LEU A 1 113 ? 35.193 13.248 -37.310 1.00 78.38 113 LEU A CA 1
ATOM 834 C C . LEU A 1 113 ? 36.258 12.668 -38.249 1.00 78.38 113 LEU A C 1
ATOM 836 O O . LEU A 1 113 ? 36.479 11.464 -38.244 1.00 78.38 113 LEU A O 1
ATOM 840 N N . LEU A 1 114 ? 36.943 13.519 -39.017 1.00 80.56 114 LEU A N 1
ATOM 841 C CA . LEU A 1 114 ? 38.038 13.096 -39.896 1.00 80.56 114 LEU A CA 1
ATOM 842 C C . LEU A 1 114 ? 39.313 12.732 -39.121 1.00 80.56 114 LEU A C 1
ATOM 844 O O . LEU A 1 114 ? 40.024 11.819 -39.526 1.00 80.56 114 LEU A O 1
ATOM 848 N N . ASP A 1 115 ? 39.607 13.427 -38.018 1.00 83.88 115 ASP A N 1
ATOM 849 C CA . ASP A 1 115 ? 40.761 13.138 -37.151 1.00 83.88 115 ASP A CA 1
ATOM 850 C C . ASP A 1 115 ? 40.593 11.826 -36.366 1.00 83.88 115 ASP A C 1
ATOM 852 O O . ASP A 1 115 ? 41.573 11.151 -36.066 1.00 83.88 115 ASP A O 1
ATOM 856 N N . GLU A 1 116 ? 39.356 11.452 -36.045 1.00 86.06 116 GLU A N 1
ATOM 857 C CA . GLU A 1 116 ? 39.014 10.215 -35.337 1.00 86.06 116 GLU A CA 1
ATOM 858 C C . GLU A 1 116 ? 38.309 9.204 -36.255 1.00 86.06 116 GLU A C 1
ATOM 860 O O . GLU A 1 116 ? 37.539 8.373 -35.773 1.00 86.06 116 GLU A O 1
ATOM 865 N N . TRP A 1 117 ? 38.555 9.270 -37.570 1.00 81.88 117 TRP A N 1
ATOM 866 C CA . TRP A 1 117 ? 37.856 8.450 -38.564 1.00 81.88 117 TRP A CA 1
ATOM 867 C C . TRP A 1 117 ? 37.886 6.964 -38.218 1.00 81.88 117 TRP A C 1
ATOM 869 O O . TRP A 1 117 ? 36.847 6.327 -38.285 1.00 81.88 117 TRP A O 1
ATOM 879 N N . ASP A 1 118 ? 39.013 6.431 -37.746 1.00 80.62 118 ASP A N 1
ATOM 880 C CA . ASP A 1 118 ? 39.125 5.015 -37.374 1.00 80.62 118 ASP A CA 1
ATOM 881 C C . ASP A 1 118 ? 38.147 4.607 -36.257 1.00 80.62 118 ASP A C 1
ATOM 883 O O . ASP A 1 118 ? 37.659 3.484 -36.250 1.00 80.62 118 ASP A O 1
ATOM 887 N N . LYS A 1 119 ? 37.791 5.525 -35.344 1.00 81.12 119 LYS A N 1
ATOM 888 C CA . LYS A 1 119 ? 36.789 5.265 -34.293 1.00 81.12 119 LYS A CA 1
ATOM 889 C C . LYS A 1 119 ? 35.361 5.277 -34.838 1.00 81.12 119 LYS A C 1
ATOM 891 O O . LYS A 1 119 ? 34.492 4.600 -34.299 1.00 81.12 119 LYS A O 1
ATOM 896 N N . TYR A 1 120 ? 35.107 6.087 -35.866 1.00 74.06 120 TYR A N 1
ATOM 897 C CA . TYR A 1 120 ? 33.785 6.234 -36.478 1.00 74.06 120 TYR A CA 1
ATOM 898 C C . TYR A 1 120 ? 33.578 5.311 -37.683 1.00 74.06 120 TYR A C 1
ATOM 900 O O . TYR A 1 120 ? 32.440 5.057 -38.063 1.00 74.06 120 TYR A O 1
ATOM 908 N N . ALA A 1 121 ? 34.650 4.775 -38.263 1.00 77.25 121 ALA A N 1
ATOM 909 C CA . ALA A 1 121 ? 34.606 3.846 -39.381 1.00 77.25 121 ALA A CA 1
ATOM 910 C C . ALA A 1 121 ? 33.871 2.561 -38.989 1.00 77.25 121 ALA A C 1
ATOM 912 O O . ALA A 1 121 ? 33.066 2.067 -39.772 1.00 77.25 121 ALA A O 1
ATOM 913 N N . ASP A 1 122 ? 34.057 2.088 -37.754 1.00 72.62 122 ASP A N 1
ATOM 914 C CA . ASP A 1 122 ? 33.347 0.925 -37.211 1.00 72.62 122 ASP A CA 1
ATOM 915 C C . ASP A 1 122 ? 31.840 1.170 -37.038 1.00 72.62 122 ASP A C 1
ATOM 917 O O . ASP A 1 122 ? 31.047 0.250 -37.205 1.00 72.62 122 ASP A O 1
ATOM 921 N N . LEU A 1 123 ? 31.418 2.417 -36.798 1.00 66.81 123 LEU A N 1
ATOM 922 C CA . LEU A 1 123 ? 30.000 2.810 -36.756 1.00 66.81 123 LEU A CA 1
ATOM 923 C C . LEU A 1 123 ? 29.372 2.926 -38.156 1.00 66.81 123 LEU A C 1
ATOM 925 O O . LEU A 1 123 ? 28.150 2.951 -38.283 1.00 66.81 123 LEU A O 1
ATOM 929 N N . LEU A 1 124 ? 30.206 3.038 -39.194 1.00 63.25 124 LEU A N 1
ATOM 930 C CA . LEU A 1 124 ? 29.803 3.094 -40.600 1.00 63.25 124 LEU A CA 1
ATOM 931 C C . LEU A 1 124 ? 29.914 1.737 -41.299 1.00 63.25 124 LEU A C 1
ATOM 933 O O . LEU A 1 124 ? 29.453 1.606 -42.437 1.00 63.25 124 LEU A O 1
ATOM 937 N N . GLN A 1 125 ? 30.513 0.732 -40.651 1.00 62.69 125 GLN A N 1
ATOM 938 C CA . GLN A 1 125 ? 30.392 -0.638 -41.123 1.00 62.69 125 GLN A CA 1
ATOM 939 C C . GLN A 1 125 ? 28.897 -0.988 -41.129 1.00 62.69 125 GLN A C 1
ATOM 941 O O . GLN A 1 125 ? 28.202 -0.684 -40.154 1.00 62.69 125 GLN A O 1
ATOM 946 N N . PRO A 1 126 ? 28.368 -1.582 -42.217 1.00 57.56 126 PRO A N 1
ATOM 947 C CA . PRO A 1 126 ? 27.010 -2.106 -42.202 1.00 57.56 126 PRO A CA 1
ATOM 948 C C . PRO A 1 126 ? 26.907 -2.999 -40.974 1.00 57.56 126 PRO A C 1
ATOM 950 O O . PRO A 1 126 ? 27.732 -3.904 -40.860 1.00 57.56 126 PRO A O 1
ATOM 953 N N . LEU A 1 127 ? 25.978 -2.688 -40.058 1.00 54.66 127 LEU A N 1
ATOM 954 C CA . LEU A 1 127 ? 25.753 -3.427 -38.814 1.00 54.66 127 LEU A CA 1
ATOM 955 C C . LEU A 1 127 ? 25.809 -4.919 -39.138 1.00 54.66 127 LEU A C 1
ATOM 957 O O . LEU A 1 127 ? 24.866 -5.467 -39.710 1.00 54.66 127 LEU A O 1
ATOM 961 N N . ALA A 1 128 ? 26.945 -5.556 -38.852 1.00 49.34 128 ALA A N 1
ATOM 962 C CA . ALA A 1 128 ? 27.051 -6.993 -38.949 1.00 49.34 128 ALA A CA 1
ATOM 963 C C . ALA A 1 128 ? 26.063 -7.503 -37.909 1.00 49.34 128 ALA A C 1
ATOM 965 O O . ALA A 1 128 ? 26.225 -7.200 -36.732 1.00 49.34 128 ALA A O 1
ATOM 966 N N . HIS A 1 129 ? 24.999 -8.152 -38.384 1.00 43.78 129 HIS A N 1
ATOM 967 C CA . HIS A 1 129 ? 23.859 -8.646 -37.620 1.00 43.78 129 HIS A CA 1
ATOM 968 C C . HIS A 1 129 ? 24.229 -8.985 -36.176 1.00 43.78 129 HIS A C 1
ATOM 970 O O . HIS A 1 129 ? 24.871 -9.998 -35.897 1.00 43.78 129 HIS A O 1
ATOM 976 N N . ASP A 1 130 ? 23.841 -8.086 -35.279 1.00 42.16 130 ASP A N 1
ATOM 977 C CA . ASP A 1 130 ? 24.295 -8.088 -33.901 1.00 42.16 130 ASP A CA 1
ATOM 978 C C . ASP A 1 130 ? 23.576 -9.144 -33.042 1.00 42.16 130 ASP A C 1
ATOM 980 O O . ASP A 1 130 ? 22.381 -9.422 -33.162 1.00 42.16 130 ASP A O 1
ATOM 984 N N . ALA A 1 131 ? 24.347 -9.646 -32.082 1.00 48.16 131 ALA A N 1
ATOM 985 C CA . ALA A 1 131 ? 23.949 -9.916 -30.701 1.00 48.16 131 ALA A CA 1
ATOM 986 C C . ALA A 1 131 ? 23.022 -11.087 -30.323 1.00 48.16 131 ALA A C 1
ATOM 988 O O . ALA A 1 131 ? 22.941 -11.355 -29.129 1.00 48.16 131 ALA A O 1
ATOM 989 N N . ASN A 1 132 ? 22.428 -11.868 -31.229 1.00 44.00 132 ASN A N 1
ATOM 990 C CA . ASN A 1 132 ? 21.769 -13.133 -30.845 1.00 44.00 132 ASN A CA 1
ATOM 991 C C . ASN A 1 132 ? 22.194 -14.268 -31.784 1.00 44.00 132 ASN A C 1
ATOM 993 O O . ASN A 1 132 ? 21.585 -14.480 -32.827 1.00 44.00 132 ASN A O 1
ATOM 997 N N . GLY A 1 133 ? 23.262 -14.984 -31.417 1.00 43.06 133 GLY A N 1
ATOM 998 C CA . GLY A 1 133 ? 23.969 -15.999 -32.213 1.00 43.06 133 GLY A CA 1
ATOM 999 C C . GLY A 1 133 ? 23.187 -17.250 -32.640 1.00 43.06 133 GLY A C 1
ATOM 1000 O O . GLY A 1 133 ? 23.645 -18.363 -32.397 1.00 43.06 133 GLY A O 1
ATOM 1001 N N . ILE A 1 134 ? 22.044 -17.100 -33.310 1.00 51.31 134 ILE A N 1
ATOM 1002 C CA . ILE A 1 134 ? 21.295 -18.191 -33.941 1.00 5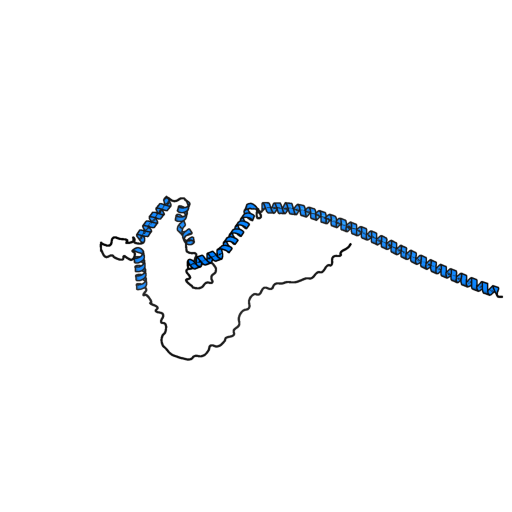1.31 134 ILE A CA 1
ATOM 1003 C C . ILE A 1 134 ? 20.677 -17.712 -35.261 1.00 51.31 134 ILE A C 1
ATOM 1005 O O . ILE A 1 134 ? 19.470 -17.770 -35.441 1.00 51.31 134 ILE A O 1
ATOM 1009 N N . ILE A 1 135 ? 21.489 -17.283 -36.226 1.00 47.78 135 ILE A N 1
ATOM 1010 C CA . ILE A 1 135 ? 21.197 -17.603 -37.630 1.00 47.78 135 ILE A CA 1
ATOM 1011 C C . ILE A 1 135 ? 22.508 -18.062 -38.244 1.00 47.78 135 ILE A C 1
ATOM 1013 O O . ILE A 1 135 ? 23.354 -17.284 -38.678 1.00 47.78 135 ILE A O 1
ATOM 1017 N N . GLY A 1 136 ? 22.687 -19.379 -38.230 1.00 40.06 136 GLY A N 1
ATOM 1018 C CA . GLY A 1 136 ? 23.655 -20.004 -39.100 1.00 40.06 136 GLY A CA 1
ATOM 1019 C C . GLY A 1 136 ? 23.337 -19.622 -40.540 1.00 40.06 136 GLY A C 1
ATOM 1020 O O . GLY A 1 136 ? 22.215 -19.806 -40.998 1.00 40.06 136 GLY A O 1
ATOM 1021 N N . ARG A 1 137 ? 24.367 -19.149 -41.240 1.00 44.22 137 ARG A N 1
ATOM 1022 C CA . ARG A 1 137 ? 24.599 -19.481 -42.644 1.00 44.22 137 ARG A CA 1
ATOM 1023 C C . ARG A 1 137 ? 23.382 -19.233 -43.539 1.00 44.22 137 ARG A C 1
ATOM 1025 O O . ARG A 1 137 ? 22.742 -20.187 -43.954 1.00 44.22 137 ARG A O 1
ATOM 1032 N N . ASN A 1 138 ? 23.123 -17.971 -43.866 1.00 39.84 138 ASN A N 1
ATOM 1033 C CA . ASN A 1 138 ? 22.665 -17.587 -45.199 1.00 39.84 138 ASN A CA 1
ATOM 1034 C C . ASN A 1 138 ? 22.988 -16.113 -45.453 1.00 39.84 138 ASN A C 1
ATOM 1036 O O . ASN A 1 138 ? 22.607 -15.243 -44.673 1.00 39.84 138 ASN A O 1
ATOM 1040 N N . ASP A 1 139 ? 23.675 -15.879 -46.569 1.00 47.56 139 ASP A N 1
ATOM 1041 C CA . ASP A 1 139 ? 23.852 -14.606 -47.265 1.00 47.56 139 ASP A CA 1
ATOM 1042 C C . ASP A 1 139 ? 22.491 -13.996 -47.655 1.00 47.56 139 ASP A C 1
ATOM 1044 O O . ASP A 1 139 ? 22.135 -13.923 -48.829 1.00 47.56 139 ASP A O 1
ATOM 1048 N N . ALA A 1 140 ? 21.689 -13.569 -46.685 1.00 54.09 140 ALA A N 1
ATOM 1049 C CA . ALA A 1 140 ? 20.567 -12.686 -46.951 1.00 54.09 140 ALA A CA 1
ATOM 1050 C C . ALA A 1 140 ? 21.058 -11.260 -46.712 1.00 54.09 140 ALA A C 1
ATOM 1052 O O . ALA A 1 140 ? 20.840 -10.668 -45.655 1.00 54.09 140 ALA A O 1
ATOM 1053 N N . LEU A 1 141 ? 21.766 -10.722 -47.708 1.00 56.75 141 LEU A N 1
ATOM 1054 C CA . LEU A 1 141 ? 21.779 -9.284 -47.943 1.00 56.75 141 LEU A CA 1
ATOM 1055 C C . LEU A 1 141 ? 20.299 -8.888 -47.982 1.00 56.75 141 LEU A C 1
ATOM 1057 O O . LEU A 1 141 ? 19.598 -9.290 -48.910 1.00 56.75 141 LEU A O 1
ATOM 1061 N N . TRP A 1 142 ? 19.791 -8.258 -46.921 1.00 57.81 142 TRP A N 1
ATOM 1062 C CA . TRP A 1 142 ? 18.379 -7.896 -46.855 1.00 57.81 142 TRP A CA 1
ATOM 1063 C C . TRP A 1 142 ? 18.094 -7.028 -48.075 1.00 57.81 142 TRP A C 1
ATOM 1065 O O . TRP A 1 142 ? 18.735 -5.991 -48.257 1.00 57.81 142 TRP A O 1
ATOM 1075 N N . ASP A 1 143 ? 17.196 -7.490 -48.944 1.00 73.50 143 ASP A N 1
ATOM 1076 C CA . ASP A 1 143 ? 16.755 -6.679 -50.069 1.00 73.50 143 ASP A CA 1
ATOM 1077 C C . ASP A 1 143 ? 16.207 -5.367 -49.492 1.00 73.50 143 ASP A C 1
ATOM 1079 O O . ASP A 1 143 ? 15.482 -5.377 -48.492 1.00 73.50 143 ASP A O 1
ATOM 1083 N N . ILE A 1 144 ? 16.570 -4.236 -50.097 1.00 75.75 144 ILE A N 1
ATOM 1084 C CA . ILE A 1 144 ? 16.151 -2.897 -49.658 1.00 75.75 144 ILE A CA 1
ATOM 1085 C C . ILE A 1 144 ? 14.621 -2.857 -49.527 1.00 75.75 144 ILE A C 1
ATOM 1087 O O . ILE A 1 144 ? 14.084 -2.224 -48.617 1.00 75.75 144 ILE A O 1
ATOM 1091 N N . VAL A 1 145 ? 13.927 -3.606 -50.388 1.00 75.88 145 VAL A N 1
ATOM 1092 C CA . VAL A 1 145 ? 12.475 -3.794 -50.343 1.00 75.88 145 VAL A CA 1
ATOM 1093 C C . VAL A 1 145 ? 12.039 -4.487 -49.046 1.00 75.88 145 VAL A C 1
ATOM 1095 O O . VAL A 1 145 ? 11.222 -3.932 -48.316 1.0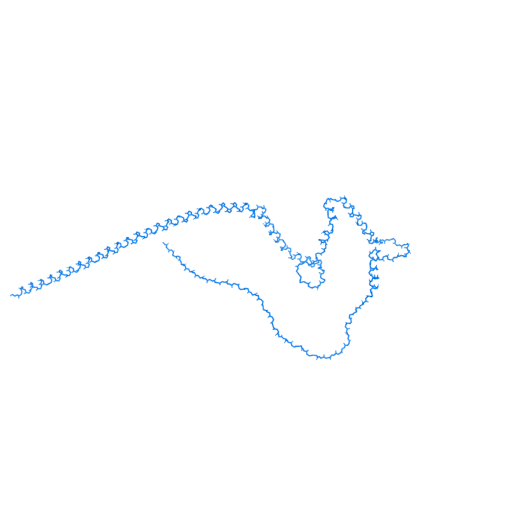0 75.88 145 VAL A O 1
ATOM 1098 N N . GLN A 1 146 ? 12.638 -5.624 -48.687 1.00 80.12 146 GLN A N 1
ATOM 1099 C CA . GLN A 1 146 ? 12.311 -6.368 -47.460 1.00 80.12 146 GLN A CA 1
ATOM 1100 C C . GLN A 1 146 ? 12.647 -5.582 -46.189 1.00 80.12 146 GLN A C 1
ATOM 1102 O O . GLN A 1 146 ? 11.899 -5.620 -45.213 1.00 80.12 146 GLN A O 1
ATOM 1107 N N . GLN A 1 147 ? 13.748 -4.827 -46.202 1.00 83.00 147 GLN A N 1
ATOM 1108 C CA . GLN A 1 147 ? 14.094 -3.938 -45.097 1.00 83.00 147 GLN A CA 1
ATOM 1109 C C . GLN A 1 147 ? 13.058 -2.815 -44.948 1.00 83.00 147 GLN A C 1
ATOM 1111 O O . GLN A 1 147 ? 12.646 -2.505 -43.831 1.00 83.00 147 GLN A O 1
ATOM 1116 N N . SER A 1 148 ? 12.612 -2.221 -46.058 1.00 84.25 148 SER A N 1
ATOM 1117 C CA . SER A 1 148 ? 11.594 -1.167 -46.032 1.00 84.25 148 SER A CA 1
ATOM 1118 C C . SER A 1 148 ? 10.231 -1.680 -45.558 1.00 84.25 148 SER A C 1
ATOM 1120 O O . SER A 1 148 ? 9.584 -1.019 -44.748 1.00 84.25 148 SER A O 1
ATOM 1122 N N . GLU A 1 149 ? 9.830 -2.885 -45.970 1.00 84.81 149 GLU A N 1
ATOM 1123 C CA . GLU A 1 149 ? 8.600 -3.535 -45.507 1.00 84.81 149 GLU A CA 1
ATOM 1124 C C . GLU A 1 149 ? 8.662 -3.850 -44.011 1.00 84.81 149 GLU A C 1
ATOM 1126 O O . GLU A 1 149 ? 7.720 -3.562 -43.276 1.00 84.81 149 GLU A O 1
ATOM 1131 N N . HIS A 1 150 ? 9.796 -4.361 -43.528 1.00 85.62 150 HIS A N 1
ATOM 1132 C CA . HIS A 1 150 ? 10.001 -4.615 -42.105 1.00 85.62 150 HIS A CA 1
ATOM 1133 C C . HIS A 1 150 ? 9.955 -3.324 -41.270 1.00 85.62 150 HIS A C 1
ATOM 1135 O O . HIS A 1 150 ? 9.348 -3.294 -40.200 1.00 85.62 150 HIS A O 1
ATOM 1141 N N . LEU A 1 151 ? 10.548 -2.231 -41.763 1.00 87.19 151 LEU A N 1
ATOM 1142 C CA . LEU A 1 151 ? 10.482 -0.926 -41.097 1.00 87.19 151 LEU A CA 1
ATOM 1143 C C . LEU A 1 151 ? 9.061 -0.350 -41.074 1.00 87.19 151 LEU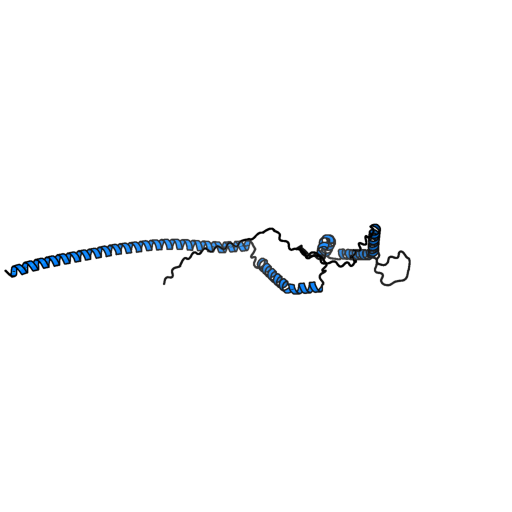 A C 1
ATOM 1145 O O . LEU A 1 151 ? 8.670 0.239 -40.068 1.00 87.19 151 LEU A O 1
ATOM 1149 N N . LEU A 1 152 ? 8.281 -0.546 -42.141 1.00 90.62 152 LEU A N 1
ATOM 1150 C CA . LEU A 1 152 ? 6.872 -0.147 -42.183 1.00 90.62 152 LEU A CA 1
ATOM 1151 C C . LEU A 1 152 ? 6.021 -0.966 -41.205 1.00 90.62 152 LEU A C 1
ATOM 1153 O O . LEU A 1 152 ? 5.167 -0.403 -40.524 1.00 90.62 152 LEU A O 1
ATOM 1157 N N . LEU A 1 153 ? 6.287 -2.268 -41.070 1.00 92.25 153 LEU A N 1
ATOM 1158 C CA . LEU A 1 153 ? 5.625 -3.112 -40.070 1.00 92.25 153 LEU A CA 1
ATOM 1159 C C . LEU A 1 153 ? 5.952 -2.667 -38.636 1.00 92.25 153 LEU A C 1
ATOM 1161 O O . LEU A 1 153 ? 5.067 -2.646 -37.784 1.00 92.25 153 LEU A O 1
ATOM 1165 N N . MET A 1 154 ? 7.194 -2.251 -38.375 1.00 94.06 154 MET A N 1
ATOM 1166 C CA . MET A 1 154 ? 7.621 -1.741 -37.067 1.00 94.06 154 MET A CA 1
ATOM 1167 C C . MET A 1 154 ? 7.210 -0.288 -36.785 1.00 94.06 154 MET A C 1
ATOM 1169 O O . MET A 1 154 ? 7.375 0.185 -35.659 1.00 94.06 154 MET A O 1
ATOM 1173 N N . GLU A 1 155 ? 6.686 0.453 -37.764 1.00 94.56 155 GLU A N 1
ATOM 1174 C CA . GLU A 1 155 ? 6.430 1.893 -37.634 1.00 94.56 155 GLU A CA 1
ATOM 1175 C C . GLU A 1 155 ? 5.498 2.218 -36.455 1.00 94.56 155 GLU A C 1
ATOM 1177 O O . GLU A 1 155 ? 5.750 3.155 -35.691 1.00 94.56 155 GLU A O 1
ATOM 1182 N N . SER A 1 156 ? 4.429 1.437 -36.271 1.00 94.06 156 SER A N 1
ATOM 1183 C CA . SER A 1 156 ? 3.487 1.642 -35.168 1.00 94.06 156 SER A CA 1
ATOM 1184 C C . SER A 1 156 ? 4.119 1.371 -33.806 1.00 94.06 156 SER A C 1
ATOM 1186 O O . SER A 1 156 ? 3.874 2.119 -32.859 1.00 94.06 156 SER A O 1
ATOM 1188 N N . GLU A 1 157 ? 4.959 0.339 -33.712 1.00 94.50 157 GLU A N 1
ATOM 1189 C CA . GLU A 1 157 ? 5.664 -0.013 -32.478 1.00 94.50 157 GLU A CA 1
ATOM 1190 C C . GLU A 1 157 ? 6.700 1.053 -32.120 1.00 94.50 157 GLU A C 1
ATOM 1192 O O . GLU A 1 157 ? 6.764 1.492 -30.973 1.00 94.50 157 GLU A O 1
ATOM 1197 N N . LEU A 1 158 ? 7.444 1.556 -33.110 1.00 94.25 158 LEU A N 1
ATOM 1198 C CA . LEU A 1 158 ? 8.404 2.646 -32.933 1.00 94.25 158 LEU A CA 1
ATOM 1199 C C . LEU A 1 158 ? 7.715 3.943 -32.497 1.00 94.25 158 LEU A C 1
ATOM 1201 O O . LEU A 1 158 ? 8.179 4.606 -31.568 1.00 94.25 158 LEU A O 1
ATOM 1205 N N . LYS A 1 159 ? 6.574 4.289 -33.104 1.00 96.38 159 LYS A N 1
ATOM 1206 C CA . LYS A 1 159 ? 5.762 5.445 -32.686 1.00 96.38 159 LYS A CA 1
ATOM 1207 C C . LYS A 1 159 ? 5.253 5.296 -31.255 1.00 96.38 159 LYS A C 1
ATOM 1209 O O . LYS A 1 159 ? 5.267 6.262 -30.490 1.00 96.38 159 LYS A O 1
ATOM 1214 N N . GLN A 1 160 ? 4.818 4.097 -30.877 1.00 96.56 160 GLN A N 1
ATOM 1215 C CA . GLN A 1 160 ? 4.369 3.820 -29.519 1.00 96.56 160 GLN A CA 1
ATOM 1216 C C . GLN A 1 160 ? 5.525 3.897 -28.513 1.00 96.56 160 GLN A C 1
ATOM 1218 O O . GLN A 1 160 ? 5.380 4.532 -27.468 1.00 96.56 160 GLN A O 1
ATOM 1223 N N . ALA A 1 161 ? 6.682 3.320 -28.838 1.00 95.62 161 ALA A N 1
ATOM 1224 C CA . ALA A 1 161 ? 7.883 3.390 -28.015 1.00 95.62 161 ALA A CA 1
ATOM 1225 C C . ALA A 1 161 ? 8.355 4.838 -27.819 1.00 95.62 161 ALA A C 1
ATOM 1227 O O . ALA A 1 161 ? 8.666 5.229 -26.696 1.00 95.62 161 ALA A O 1
ATOM 1228 N N . LEU A 1 162 ? 8.325 5.661 -28.873 1.00 96.69 162 LEU A N 1
ATOM 1229 C CA . LEU A 1 162 ? 8.664 7.084 -28.795 1.00 96.69 162 LEU A CA 1
ATOM 1230 C C . LEU A 1 162 ? 7.703 7.828 -27.861 1.00 96.69 162 LEU A C 1
ATOM 1232 O O . LEU A 1 162 ? 8.152 8.540 -26.967 1.00 96.69 162 LEU A O 1
ATOM 1236 N N . LYS A 1 163 ? 6.390 7.592 -27.979 1.00 96.75 163 LYS A N 1
ATOM 1237 C CA . LYS A 1 163 ? 5.396 8.174 -27.063 1.00 96.75 163 LYS A CA 1
ATOM 1238 C C . LYS A 1 163 ? 5.630 7.753 -25.609 1.00 96.75 163 LYS A C 1
ATOM 1240 O O . LYS A 1 163 ? 5.477 8.568 -24.703 1.00 96.75 163 LYS A O 1
ATOM 1245 N N . HIS A 1 164 ? 5.991 6.495 -25.364 1.00 96.69 164 HIS A N 1
ATOM 1246 C CA . HIS A 1 164 ? 6.335 6.035 -24.019 1.00 96.69 164 HIS A CA 1
ATOM 1247 C C . HIS A 1 164 ? 7.614 6.690 -23.497 1.00 96.69 164 HIS A C 1
ATOM 1249 O O . HIS A 1 164 ? 7.671 7.061 -22.327 1.00 96.69 164 HIS A O 1
ATOM 1255 N N . LEU A 1 165 ? 8.612 6.889 -24.354 1.00 94.75 165 LEU A N 1
ATOM 1256 C CA . LEU A 1 165 ? 9.846 7.572 -23.988 1.00 94.75 165 LEU A CA 1
ATOM 1257 C C . LEU A 1 165 ? 9.589 9.047 -23.654 1.00 94.75 165 LEU A C 1
ATOM 1259 O O . LEU A 1 165 ? 10.067 9.514 -22.627 1.00 94.75 165 LEU A O 1
ATOM 1263 N N . GLU A 1 166 ? 8.753 9.742 -24.428 1.00 95.69 166 GLU A N 1
ATOM 1264 C CA . GLU A 1 166 ? 8.316 11.116 -24.138 1.00 95.69 166 GLU A CA 1
ATOM 1265 C C . GLU A 1 166 ? 7.529 11.196 -22.817 1.00 95.69 166 GLU A C 1
ATOM 1267 O O . GLU A 1 166 ? 7.718 12.109 -22.012 1.00 95.69 166 GLU A O 1
ATOM 1272 N N . GLN A 1 167 ? 6.681 10.203 -22.531 1.00 93.56 167 GLN A N 1
ATOM 1273 C CA . GLN A 1 167 ? 5.996 10.103 -21.241 1.00 93.56 167 GLN A CA 1
ATOM 1274 C C . GLN A 1 167 ? 6.992 9.941 -20.091 1.00 93.56 167 GLN A C 1
ATOM 1276 O O . GLN A 1 167 ? 6.889 10.661 -19.097 1.00 93.56 167 GLN A O 1
ATOM 1281 N N . VAL A 1 168 ? 7.966 9.039 -20.221 1.00 89.38 168 VAL A N 1
ATOM 1282 C CA . VAL A 1 168 ? 9.018 8.847 -19.214 1.00 89.38 168 VAL A CA 1
ATOM 1283 C C . VAL A 1 168 ? 9.829 10.129 -19.039 1.00 89.38 168 VAL A C 1
ATOM 1285 O O . VAL A 1 168 ? 10.030 10.568 -17.908 1.00 89.38 168 VAL A O 1
ATOM 1288 N N . GLU A 1 169 ? 10.215 10.783 -20.130 1.00 91.81 169 GLU A N 1
ATOM 1289 C CA . GLU A 1 169 ? 10.930 12.054 -20.095 1.00 91.81 169 GLU A CA 1
ATOM 1290 C C . GLU A 1 169 ? 10.116 13.135 -19.373 1.00 91.81 169 GLU A C 1
ATOM 1292 O O . GLU A 1 169 ? 10.643 13.813 -18.496 1.00 91.81 169 GLU A O 1
ATOM 1297 N N . SER A 1 170 ? 8.813 13.255 -19.646 1.00 90.38 170 SER A N 1
ATOM 1298 C CA . SER A 1 170 ? 7.945 14.210 -18.946 1.00 90.38 170 SER A CA 1
ATOM 1299 C C . SER A 1 170 ? 7.854 13.924 -17.438 1.00 90.38 170 SER A C 1
ATOM 1301 O O . SER A 1 170 ? 7.892 14.846 -16.618 1.00 90.38 170 SER A O 1
ATOM 1303 N N . LEU A 1 171 ? 7.798 12.650 -17.037 1.00 85.88 171 LEU A N 1
ATOM 1304 C CA . LEU A 1 171 ? 7.753 12.255 -15.627 1.00 85.88 171 LEU A CA 1
ATOM 1305 C C . LEU A 1 171 ? 9.068 12.567 -14.899 1.00 85.88 171 LEU A C 1
ATOM 1307 O O . LEU A 1 171 ? 9.046 12.958 -13.728 1.00 85.88 171 LEU A O 1
ATOM 1311 N N . VAL A 1 172 ? 10.199 12.424 -15.587 1.00 86.00 172 VAL A N 1
ATOM 1312 C CA . VAL A 1 172 ? 11.531 12.689 -15.033 1.00 86.00 172 VAL A CA 1
ATOM 1313 C C . VAL A 1 172 ? 11.847 14.187 -15.022 1.00 86.00 172 VAL A C 1
ATOM 1315 O O . VAL A 1 172 ? 12.220 14.717 -13.977 1.00 86.00 172 VAL A O 1
ATOM 1318 N N . ASN A 1 173 ? 11.654 14.879 -16.145 1.00 84.88 173 ASN A N 1
ATOM 1319 C CA . ASN A 1 173 ? 12.091 16.263 -16.336 1.00 84.88 173 ASN A CA 1
ATOM 1320 C C . ASN A 1 173 ? 11.066 17.297 -15.863 1.00 84.88 173 ASN A C 1
ATOM 1322 O O . ASN A 1 173 ? 11.465 18.324 -15.332 1.00 84.88 173 ASN A O 1
ATOM 1326 N N . GLN A 1 174 ? 9.761 17.064 -16.050 1.00 80.31 174 GLN A N 1
ATOM 1327 C CA . GLN A 1 174 ? 8.731 18.049 -15.679 1.00 80.31 174 GLN A CA 1
ATOM 1328 C C . GLN A 1 174 ? 8.165 17.786 -14.287 1.00 80.31 174 GLN A C 1
ATOM 1330 O O . GLN A 1 174 ? 7.923 18.715 -13.519 1.00 80.31 174 GLN A O 1
ATOM 1335 N N . ARG A 1 175 ? 7.915 16.512 -13.960 1.00 73.94 175 ARG A N 1
ATOM 1336 C CA . ARG A 1 175 ? 7.329 16.128 -12.668 1.00 73.94 175 ARG A CA 1
ATOM 1337 C C . ARG A 1 175 ? 8.359 15.748 -11.611 1.00 73.94 175 ARG A C 1
ATOM 1339 O O . ARG A 1 175 ? 7.964 15.558 -10.464 1.00 73.94 175 ARG A O 1
ATOM 1346 N N . HIS A 1 176 ? 9.639 15.637 -11.977 1.00 78.06 176 HIS A N 1
ATOM 1347 C CA . HIS A 1 176 ? 10.744 15.327 -11.065 1.00 78.06 176 HIS A CA 1
ATOM 1348 C C . HIS A 1 176 ? 10.433 14.165 -10.109 1.00 78.06 176 HIS A C 1
ATOM 1350 O O . HIS A 1 176 ? 10.787 14.205 -8.932 1.00 78.06 176 HIS A O 1
ATOM 1356 N N . VAL A 1 177 ? 9.748 13.124 -10.600 1.00 73.44 177 VAL A N 1
ATOM 1357 C CA . VAL A 1 177 ? 9.267 12.010 -9.760 1.00 73.44 177 VAL A CA 1
ATOM 1358 C C . VAL A 1 177 ? 10.431 11.216 -9.159 1.00 73.44 177 VAL A C 1
ATOM 1360 O O . VAL A 1 177 ? 10.327 10.705 -8.046 1.00 73.44 177 VAL A O 1
ATOM 1363 N N . LEU A 1 178 ? 11.547 11.135 -9.889 1.00 73.81 178 LEU A N 1
ATOM 1364 C CA . LEU A 1 178 ? 12.772 10.464 -9.451 1.00 73.81 178 LEU A CA 1
ATOM 1365 C C . LEU A 1 178 ? 13.746 11.393 -8.716 1.00 73.81 178 LEU A C 1
ATOM 1367 O O . LEU A 1 178 ? 14.791 10.925 -8.266 1.00 73.81 178 LEU A O 1
ATOM 1371 N N . ASP A 1 179 ? 13.442 12.690 -8.592 1.00 80.62 179 ASP A N 1
ATOM 1372 C CA . ASP A 1 179 ? 14.311 13.579 -7.832 1.00 80.62 179 ASP A CA 1
ATOM 1373 C C . ASP A 1 179 ? 14.247 13.193 -6.348 1.00 80.62 179 ASP A C 1
ATOM 1375 O O . ASP A 1 179 ? 13.198 13.150 -5.697 1.00 80.62 179 ASP A O 1
ATOM 1379 N N . VAL A 1 180 ? 15.415 12.869 -5.804 1.00 72.31 180 VAL A N 1
ATOM 1380 C CA . VAL A 1 180 ? 15.581 12.387 -4.434 1.00 72.31 180 VAL A CA 1
ATOM 1381 C C . VAL A 1 180 ? 15.082 13.436 -3.433 1.00 72.31 180 VAL A C 1
ATOM 1383 O O . VAL A 1 180 ? 14.618 13.081 -2.349 1.00 72.31 180 VAL A O 1
ATOM 1386 N N . ASN A 1 181 ? 15.134 14.721 -3.791 1.00 75.88 181 ASN A N 1
ATOM 1387 C CA . ASN A 1 181 ? 14.718 15.820 -2.923 1.00 75.88 181 ASN A CA 1
ATOM 1388 C C . ASN A 1 181 ? 13.190 16.010 -2.890 1.00 75.88 181 ASN A C 1
ATOM 1390 O O . ASN A 1 181 ? 12.618 16.189 -1.810 1.00 75.88 181 ASN A O 1
ATOM 1394 N N . SER A 1 182 ? 12.509 15.913 -4.036 1.00 69.88 182 SER A N 1
ATOM 1395 C CA . SER A 1 182 ? 11.040 16.010 -4.128 1.00 69.88 182 SER A CA 1
ATOM 1396 C C . SER A 1 182 ? 10.361 14.792 -3.483 1.00 69.88 182 SER A C 1
ATOM 1398 O O . SER A 1 182 ? 9.395 14.924 -2.730 1.00 69.88 182 SER A O 1
ATOM 1400 N N . SER A 1 183 ? 10.931 13.601 -3.681 1.00 73.81 183 SER A N 1
ATOM 1401 C CA . SER A 1 183 ? 10.440 12.357 -3.089 1.00 73.81 183 SER A CA 1
ATOM 1402 C C . SER A 1 183 ? 10.602 12.345 -1.567 1.00 73.81 183 SER A C 1
ATOM 1404 O O . SER A 1 183 ? 9.654 12.043 -0.843 1.00 73.81 183 SER A O 1
ATOM 1406 N N . LYS A 1 184 ? 11.766 12.761 -1.044 1.00 72.75 184 LYS A N 1
ATOM 1407 C CA . LYS A 1 184 ? 12.000 12.845 0.410 1.00 72.75 184 LYS A CA 1
ATOM 1408 C C . LYS A 1 184 ? 11.101 13.869 1.094 1.00 72.75 184 LYS A C 1
ATOM 1410 O O . LYS A 1 184 ? 10.657 13.618 2.211 1.00 72.75 184 LYS A O 1
ATOM 1415 N N . THR A 1 185 ? 10.836 15.006 0.456 1.00 71.75 185 THR A N 1
ATOM 1416 C CA . THR A 1 185 ? 9.970 16.050 1.026 1.00 71.75 185 THR A CA 1
ATOM 1417 C C . THR A 1 185 ? 8.505 15.621 1.035 1.00 71.75 185 THR A C 1
ATOM 1419 O O . THR A 1 185 ? 7.860 15.746 2.074 1.00 71.75 185 THR A O 1
ATOM 1422 N N . LEU A 1 186 ? 8.000 15.022 -0.050 1.00 68.50 186 LEU A N 1
ATOM 1423 C CA . LEU A 1 186 ? 6.649 14.453 -0.092 1.00 68.50 186 LEU A CA 1
ATOM 1424 C C . LEU A 1 186 ? 6.492 13.296 0.904 1.00 68.50 186 LEU A C 1
ATOM 1426 O O . LEU A 1 186 ? 5.510 13.248 1.648 1.00 68.50 186 LEU A O 1
ATOM 1430 N N . ALA A 1 187 ? 7.468 12.384 0.943 1.00 71.94 187 ALA A N 1
ATOM 1431 C CA . ALA A 1 187 ? 7.461 11.255 1.858 1.00 71.94 187 ALA A CA 1
ATOM 1432 C C . ALA A 1 187 ? 7.451 11.742 3.305 1.00 71.94 187 ALA A C 1
ATOM 1434 O O . ALA A 1 187 ? 6.560 11.355 4.047 1.00 71.94 187 ALA A O 1
ATOM 1435 N N . ARG A 1 188 ? 8.350 12.645 3.712 1.00 71.69 188 ARG A N 1
ATOM 1436 C CA . ARG A 1 188 ? 8.378 13.161 5.093 1.00 71.69 188 ARG A CA 1
ATOM 1437 C C . ARG A 1 188 ? 7.123 13.955 5.444 1.00 71.69 188 ARG A C 1
ATOM 1439 O O . ARG A 1 188 ? 6.443 13.605 6.401 1.00 71.69 188 ARG A O 1
ATOM 1446 N N . ALA A 1 189 ? 6.732 14.932 4.626 1.00 71.12 189 ALA A N 1
ATOM 1447 C CA . ALA A 1 189 ? 5.569 15.773 4.918 1.00 71.12 189 ALA A CA 1
ATOM 1448 C C . ALA A 1 189 ? 4.257 14.970 4.975 1.00 71.12 189 ALA A C 1
ATOM 1450 O O . ALA A 1 189 ? 3.422 15.185 5.861 1.00 71.12 189 ALA A O 1
ATOM 1451 N N . SER A 1 190 ? 4.066 14.012 4.058 1.00 72.62 190 SER A N 1
ATOM 1452 C CA . SER A 1 190 ? 2.864 13.179 4.064 1.00 72.62 190 SER A CA 1
ATOM 1453 C C . SER A 1 190 ? 2.913 12.077 5.118 1.00 72.62 190 SER A C 1
ATOM 1455 O O . SER A 1 190 ? 1.842 11.689 5.580 1.00 72.62 190 SER A O 1
ATOM 1457 N N . THR A 1 191 ? 4.072 11.506 5.444 1.00 79.44 191 THR A N 1
ATOM 1458 C CA . THR A 1 191 ? 4.129 10.385 6.395 1.00 79.44 191 THR A CA 1
ATOM 1459 C C . THR A 1 191 ? 4.134 10.872 7.831 1.00 79.44 191 THR A C 1
ATOM 1461 O O . THR A 1 191 ? 3.381 10.322 8.618 1.00 79.44 191 THR A O 1
ATOM 1464 N N . GLU A 1 192 ? 4.856 11.939 8.174 1.00 81.31 192 GLU A N 1
ATOM 1465 C CA . GLU A 1 192 ? 4.931 12.444 9.553 1.00 81.31 192 GLU A CA 1
ATOM 1466 C C . GLU A 1 192 ? 3.571 12.973 10.040 1.00 81.31 192 GLU A C 1
ATOM 1468 O O . GLU A 1 192 ? 3.101 12.628 11.128 1.00 81.31 192 GLU A O 1
ATOM 1473 N N . SER A 1 193 ? 2.866 13.739 9.201 1.00 80.25 193 SER A N 1
ATOM 1474 C CA . SER A 1 193 ? 1.520 14.239 9.524 1.00 80.25 193 SER A CA 1
ATOM 1475 C C . SER A 1 193 ? 0.479 13.118 9.634 1.00 80.25 193 SER A C 1
ATOM 1477 O O . SER A 1 193 ? -0.401 13.156 10.496 1.00 80.25 193 SER A O 1
ATOM 1479 N N . LYS A 1 194 ? 0.576 12.084 8.789 1.00 84.81 194 LYS A N 1
ATOM 1480 C CA . LYS A 1 194 ? -0.315 10.917 8.862 1.00 84.81 194 LYS A CA 1
ATOM 1481 C C . LYS A 1 194 ? 0.027 10.013 10.044 1.00 84.81 194 LYS A C 1
ATOM 1483 O O . LYS A 1 194 ? -0.895 9.514 10.675 1.00 84.81 194 LYS A O 1
ATOM 1488 N N . LEU A 1 195 ? 1.305 9.836 10.370 1.00 88.62 195 LEU A N 1
ATOM 1489 C CA . LEU A 1 195 ? 1.765 9.011 11.487 1.00 88.62 195 LEU A CA 1
ATOM 1490 C C . LEU A 1 195 ? 1.299 9.613 12.810 1.00 88.62 195 LEU A C 1
ATOM 1492 O O . LEU A 1 195 ? 0.627 8.930 13.571 1.00 88.62 195 LEU A O 1
ATOM 1496 N N . THR A 1 196 ? 1.523 10.910 13.027 1.00 89.50 196 THR A N 1
ATOM 1497 C CA . THR A 1 196 ? 1.027 11.607 14.230 1.00 89.50 196 THR A CA 1
ATOM 1498 C C . THR A 1 196 ? -0.497 11.542 14.354 1.00 89.50 196 THR A C 1
ATOM 1500 O O . THR A 1 196 ? -1.032 11.398 15.453 1.00 89.50 196 THR A O 1
ATOM 1503 N N . ARG A 1 197 ? -1.231 11.606 13.234 1.00 91.38 197 ARG A N 1
ATOM 1504 C CA . ARG A 1 197 ? -2.685 11.404 13.236 1.00 91.38 197 ARG A CA 1
ATOM 1505 C C . ARG A 1 197 ? -3.065 9.969 13.608 1.00 91.38 197 ARG A C 1
ATOM 1507 O O . ARG A 1 197 ? -4.001 9.794 14.378 1.00 91.38 197 ARG A O 1
ATOM 1514 N N . LEU A 1 198 ? -2.374 8.967 13.070 1.00 92.88 198 LEU A N 1
ATOM 1515 C CA . LEU A 1 198 ? -2.620 7.557 13.385 1.00 92.88 198 LEU A CA 1
ATOM 1516 C C . LEU A 1 198 ? -2.292 7.235 14.843 1.00 92.88 198 LEU A C 1
ATOM 1518 O O . LEU A 1 198 ? -3.040 6.504 15.477 1.00 92.88 198 LEU A O 1
ATOM 1522 N N . GLU A 1 199 ? -1.230 7.819 15.389 1.00 95.31 199 GLU A N 1
ATOM 1523 C CA . GLU A 1 199 ? -0.853 7.668 16.793 1.00 95.31 199 GLU A CA 1
ATOM 1524 C C . GLU A 1 199 ? -1.923 8.248 17.724 1.00 95.31 199 GLU A C 1
ATOM 1526 O O . GLU A 1 199 ? -2.362 7.569 18.645 1.00 95.31 199 GLU A O 1
ATOM 1531 N N . LYS A 1 200 ? -2.455 9.437 17.410 1.00 95.56 200 LYS A N 1
ATOM 1532 C CA . LYS A 1 200 ? -3.595 10.014 18.144 1.00 95.56 200 LYS A CA 1
ATOM 1533 C C . LYS A 1 200 ? -4.868 9.176 18.035 1.00 95.56 200 LYS A C 1
ATOM 1535 O O . LYS A 1 200 ? -5.631 9.095 18.991 1.00 95.56 200 LYS A O 1
ATOM 1540 N N . VAL A 1 201 ? -5.136 8.589 16.866 1.00 95.62 201 VAL A N 1
ATOM 1541 C CA . VAL A 1 201 ? -6.286 7.685 16.692 1.00 95.62 201 VAL A CA 1
ATOM 1542 C C . VAL A 1 201 ? -6.093 6.429 17.538 1.00 95.62 201 VAL A C 1
ATOM 1544 O O . VAL A 1 201 ? -7.010 6.050 18.252 1.00 95.62 201 VAL A O 1
ATOM 1547 N N . LYS A 1 202 ? -4.889 5.853 17.538 1.00 96.88 202 LYS A N 1
ATOM 1548 C CA . LYS A 1 202 ? -4.545 4.698 18.369 1.00 96.88 202 LYS A CA 1
ATOM 1549 C C . LYS A 1 202 ? -4.717 4.996 19.862 1.00 96.88 202 LYS A C 1
ATOM 1551 O O . LYS A 1 202 ? -5.336 4.206 20.562 1.00 96.88 202 LYS A O 1
ATOM 1556 N N . GLU A 1 203 ? -4.209 6.131 20.342 1.00 97.44 203 GLU A N 1
ATOM 1557 C CA . GLU A 1 203 ? -4.363 6.547 21.743 1.00 97.44 203 GLU A CA 1
ATOM 1558 C C . GLU A 1 203 ? -5.844 6.722 22.117 1.00 97.44 203 GLU A C 1
ATOM 1560 O O . GLU A 1 203 ? -6.297 6.225 23.147 1.00 97.44 203 GLU A O 1
ATOM 1565 N N . ASN A 1 204 ? -6.634 7.357 21.246 1.00 96.62 204 ASN A N 1
ATOM 1566 C CA . ASN A 1 204 ? -8.074 7.495 21.456 1.00 96.62 204 ASN A CA 1
ATOM 1567 C C . ASN A 1 204 ? -8.796 6.140 21.487 1.00 96.62 204 ASN A C 1
ATOM 1569 O O . ASN A 1 204 ? -9.679 5.953 22.324 1.00 96.62 204 ASN A O 1
ATOM 1573 N N . ASP A 1 205 ? -8.425 5.201 20.617 1.00 97.06 205 ASP A N 1
ATOM 1574 C CA . ASP A 1 205 ? -8.998 3.853 20.595 1.00 97.06 205 ASP A CA 1
ATOM 1575 C C . ASP A 1 205 ? -8.650 3.078 21.876 1.00 97.06 205 ASP A C 1
ATOM 1577 O O . ASP A 1 205 ? -9.509 2.398 22.439 1.00 97.06 205 ASP A O 1
ATOM 1581 N N . GLU A 1 206 ? -7.427 3.222 22.396 1.00 97.69 206 GLU A N 1
ATOM 1582 C CA . GLU A 1 206 ? -7.019 2.628 23.676 1.00 97.69 206 GLU A CA 1
ATOM 1583 C C . GLU A 1 206 ? -7.822 3.207 24.852 1.00 97.69 206 GLU A C 1
ATOM 1585 O O . GLU A 1 206 ? -8.316 2.455 25.698 1.00 97.69 206 GLU A O 1
ATOM 1590 N N . ILE A 1 207 ? -8.035 4.528 24.881 1.00 96.88 207 ILE A N 1
ATOM 1591 C CA . ILE A 1 207 ? -8.882 5.183 25.889 1.00 96.88 207 ILE A CA 1
ATOM 1592 C C . ILE A 1 207 ? -10.330 4.681 25.776 1.00 96.88 207 ILE A C 1
ATOM 1594 O O . ILE A 1 207 ? -10.958 4.338 26.783 1.00 96.88 207 ILE A O 1
ATOM 1598 N N . GLN A 1 208 ? -10.873 4.570 24.561 1.00 95.62 208 GLN A N 1
ATOM 1599 C CA . GLN A 1 208 ? -12.219 4.034 24.347 1.00 95.62 208 GLN A CA 1
ATOM 1600 C C . GLN A 1 208 ? -12.331 2.566 24.786 1.00 95.62 208 GLN A C 1
ATOM 1602 O O . GLN A 1 208 ? -13.294 2.200 25.465 1.00 95.62 208 GLN A O 1
ATOM 1607 N N . ALA A 1 209 ? -11.332 1.732 24.503 1.00 97.19 209 ALA A N 1
ATOM 1608 C CA . ALA A 1 209 ? -11.292 0.346 24.964 1.00 97.19 209 ALA A CA 1
ATOM 1609 C C . ALA A 1 209 ? -11.288 0.250 26.503 1.00 97.19 209 ALA A C 1
ATOM 1611 O O . ALA A 1 209 ? -12.014 -0.558 27.081 1.00 97.19 209 ALA A O 1
ATOM 1612 N N . GLN A 1 210 ? -10.547 1.121 27.192 1.00 97.12 210 GLN A N 1
ATOM 1613 C CA . GLN A 1 210 ? -10.552 1.156 28.659 1.00 97.12 210 GLN A CA 1
ATOM 1614 C C . GLN A 1 210 ? -11.907 1.598 29.227 1.00 97.12 210 GLN A C 1
ATOM 1616 O O . GLN A 1 210 ? -12.423 0.977 30.159 1.00 97.12 210 GLN A O 1
ATOM 1621 N N . THR A 1 211 ? -12.516 2.644 28.661 1.00 96.62 211 THR A N 1
ATOM 1622 C CA . THR A 1 211 ? -13.824 3.141 29.128 1.00 96.62 211 THR A CA 1
ATOM 1623 C C . THR A 1 211 ? -14.939 2.115 28.921 1.00 96.62 211 THR A C 1
ATOM 1625 O O . THR A 1 211 ? -15.785 1.932 29.800 1.00 96.62 211 THR A O 1
ATOM 1628 N N . THR A 1 212 ? -14.922 1.395 27.797 1.00 97.06 212 THR A N 1
ATOM 1629 C CA . THR A 1 212 ? -15.899 0.339 27.504 1.00 97.06 212 THR A CA 1
ATOM 1630 C C . THR A 1 212 ? -15.736 -0.855 28.438 1.00 97.06 212 THR A C 1
ATOM 1632 O O . THR A 1 212 ? -16.741 -1.353 28.943 1.00 97.06 212 THR A O 1
ATOM 1635 N N . LEU A 1 213 ? -14.503 -1.253 28.762 1.00 97.81 213 LEU A N 1
ATOM 1636 C CA . LEU A 1 213 ? -14.229 -2.302 29.747 1.00 97.81 213 LEU A CA 1
ATOM 1637 C C . LEU A 1 213 ? -14.769 -1.916 31.134 1.00 97.81 213 LEU A C 1
ATOM 1639 O O . LEU A 1 213 ? -15.485 -2.696 31.762 1.00 97.81 213 LEU A O 1
ATOM 1643 N N . GLN A 1 214 ? -14.507 -0.689 31.596 1.00 97.62 214 GLN A N 1
ATOM 1644 C CA . GLN A 1 214 ? -15.043 -0.202 32.874 1.00 97.62 214 GLN A CA 1
ATOM 1645 C C . GLN A 1 214 ? -16.578 -0.181 32.890 1.00 97.62 214 GLN A C 1
ATOM 1647 O O . GLN A 1 214 ? -17.199 -0.541 33.893 1.00 97.62 214 GLN A O 1
ATOM 1652 N N . LEU A 1 215 ? -17.208 0.221 31.783 1.00 97.38 215 LEU A N 1
ATOM 1653 C CA . LEU A 1 215 ? -18.663 0.206 31.654 1.00 97.38 215 LEU A CA 1
ATOM 1654 C C . LEU A 1 215 ? -19.213 -1.225 31.687 1.00 97.38 215 LEU A C 1
ATOM 1656 O O . LEU A 1 215 ? -20.177 -1.483 32.405 1.00 97.38 215 LEU A O 1
ATOM 1660 N N . GLN A 1 216 ? -18.578 -2.165 30.982 1.00 97.62 216 GLN A N 1
ATOM 1661 C CA . GLN A 1 216 ? -18.945 -3.582 31.013 1.00 97.62 216 GLN A CA 1
ATOM 1662 C C . GLN A 1 216 ? -18.844 -4.166 32.425 1.00 97.62 216 GLN A C 1
ATOM 1664 O O . GLN A 1 216 ? -19.770 -4.843 32.864 1.00 97.62 216 GLN A O 1
ATOM 1669 N N . GLN A 1 217 ? -17.782 -3.849 33.170 1.00 97.56 217 GLN A N 1
ATOM 1670 C CA . GLN A 1 217 ? -17.641 -4.274 34.566 1.00 97.56 217 GLN A CA 1
ATOM 1671 C C . GLN A 1 217 ? -18.769 -3.733 35.451 1.00 97.56 217 GLN A C 1
ATOM 1673 O O . GLN A 1 217 ? -19.339 -4.477 36.245 1.00 97.56 217 GLN A O 1
ATOM 1678 N N . ARG A 1 218 ? -19.140 -2.455 35.298 1.00 97.94 218 ARG A N 1
ATOM 1679 C CA . ARG A 1 218 ? -20.254 -1.859 36.056 1.00 97.94 218 ARG A CA 1
ATOM 1680 C C . ARG A 1 218 ? -21.593 -2.510 35.727 1.00 97.94 218 ARG A C 1
ATOM 1682 O O . ARG A 1 218 ? -22.368 -2.788 36.637 1.00 97.94 218 ARG A O 1
ATOM 1689 N N . VAL A 1 219 ? -21.858 -2.764 34.446 1.00 98.06 219 VAL A N 1
ATOM 1690 C CA . VAL A 1 219 ? -23.079 -3.452 34.005 1.00 98.06 219 VAL A CA 1
ATOM 1691 C C . VAL A 1 219 ? -23.116 -4.876 34.555 1.00 98.06 219 VAL A C 1
ATOM 1693 O O . VAL A 1 219 ? -24.148 -5.292 35.069 1.00 98.06 219 VAL A O 1
ATOM 1696 N N . PHE A 1 220 ? -21.995 -5.596 34.520 1.00 98.44 220 PHE A N 1
ATOM 1697 C CA . PHE A 1 220 ? -21.902 -6.940 35.082 1.00 98.44 220 PHE A CA 1
ATOM 1698 C C . PHE A 1 220 ? -22.185 -6.956 36.590 1.00 98.44 220 PHE A C 1
ATOM 1700 O O . PHE A 1 220 ? -23.006 -7.749 37.041 1.00 98.44 220 PHE A O 1
ATOM 1707 N N . LEU A 1 221 ? -21.589 -6.035 37.358 1.00 98.19 221 LEU A N 1
ATOM 1708 C CA . LEU A 1 221 ? -21.872 -5.905 38.791 1.00 98.19 221 LEU A CA 1
ATOM 1709 C C . LEU A 1 221 ? -23.345 -5.582 39.060 1.00 98.19 221 LEU A C 1
ATOM 1711 O O . LEU A 1 221 ? -23.943 -6.154 39.966 1.00 98.19 221 LEU A O 1
ATOM 1715 N N . LEU A 1 222 ? -23.952 -4.700 38.263 1.00 98.31 222 LEU A N 1
ATOM 1716 C CA . LEU A 1 222 ? -25.368 -4.374 38.406 1.00 98.31 222 LEU A CA 1
ATOM 1717 C C . LEU A 1 222 ? -26.260 -5.592 38.134 1.00 98.31 222 LEU A C 1
ATOM 1719 O O . LEU A 1 222 ? -27.200 -5.834 38.888 1.00 98.31 222 LEU A O 1
ATOM 1723 N N . ILE A 1 223 ? -25.956 -6.362 37.085 1.00 98.38 223 ILE A N 1
ATOM 1724 C CA . ILE A 1 223 ? -26.663 -7.608 36.760 1.00 98.38 223 ILE A CA 1
ATOM 1725 C C . ILE A 1 223 ? -26.506 -8.615 37.901 1.00 98.38 223 ILE A C 1
ATOM 1727 O O . ILE A 1 223 ? -27.493 -9.228 38.301 1.00 98.38 223 ILE A O 1
ATOM 1731 N N . GLN A 1 224 ? -25.301 -8.749 38.459 1.00 98.19 224 GLN A N 1
ATOM 1732 C CA . GLN A 1 224 ? -25.047 -9.638 39.587 1.00 98.19 224 GLN A CA 1
ATOM 1733 C C . GLN A 1 224 ? -25.891 -9.242 40.807 1.00 98.19 224 GLN A C 1
ATOM 1735 O O . GLN A 1 224 ? -26.629 -10.078 41.323 1.00 98.19 224 GLN A O 1
ATO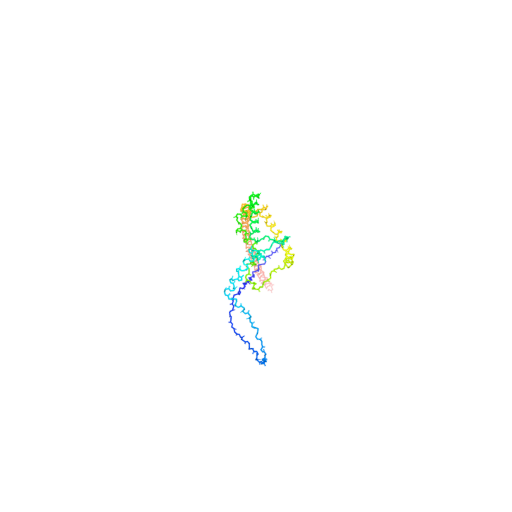M 1740 N N . ILE A 1 225 ? -25.875 -7.967 41.204 1.00 98.06 225 ILE A N 1
ATOM 1741 C CA . ILE A 1 225 ? -26.670 -7.461 42.337 1.00 98.06 225 ILE A CA 1
ATOM 1742 C C . ILE A 1 225 ? -28.168 -7.695 42.103 1.00 98.06 225 ILE A C 1
ATOM 1744 O O . ILE A 1 225 ? -28.879 -8.132 43.006 1.00 98.06 225 ILE A O 1
ATOM 1748 N N . TRP A 1 226 ? -28.661 -7.447 40.888 1.00 98.19 226 TRP A N 1
ATOM 1749 C CA . TRP A 1 226 ? -30.056 -7.720 40.536 1.00 98.19 226 TRP A CA 1
ATOM 1750 C C . TRP A 1 226 ? -30.399 -9.209 40.587 1.00 98.19 226 TRP A C 1
ATOM 1752 O O . TRP A 1 226 ? -31.489 -9.572 41.033 1.00 98.19 226 TRP A O 1
ATOM 1762 N N . SER A 1 227 ? -29.485 -10.079 40.158 1.00 98.44 227 SER A N 1
ATOM 1763 C CA . SER A 1 227 ? -29.678 -11.528 40.234 1.00 98.44 227 SER A CA 1
ATOM 1764 C C . SER A 1 227 ? -29.740 -12.014 41.685 1.00 98.44 227 SER A C 1
ATOM 1766 O O . SER A 1 227 ? -30.650 -12.754 42.045 1.00 98.44 227 SER A O 1
ATOM 1768 N N . GLU A 1 228 ? -28.863 -11.509 42.554 1.00 98.06 228 GLU A N 1
ATOM 1769 C CA . GLU A 1 228 ? -28.858 -11.834 43.983 1.00 98.06 228 GLU A CA 1
ATOM 1770 C C . GLU A 1 228 ? -30.116 -11.296 44.680 1.00 98.06 228 GLU A C 1
ATOM 1772 O O . GLU A 1 228 ? -30.739 -11.997 45.483 1.00 98.06 228 GLU A O 1
ATOM 1777 N N . TYR A 1 229 ? -30.548 -10.079 44.334 1.00 98.25 229 TYR A N 1
ATOM 1778 C CA . TYR A 1 229 ? -31.779 -9.484 44.853 1.00 98.25 229 TYR A CA 1
ATOM 1779 C C . TYR A 1 229 ? -33.018 -10.291 44.451 1.00 98.25 229 TYR A C 1
ATOM 1781 O O . TYR A 1 229 ? -33.835 -10.632 45.304 1.00 98.25 229 TYR A O 1
ATOM 1789 N N . THR A 1 230 ? -33.152 -10.637 43.168 1.00 98.44 230 THR A N 1
ATOM 1790 C CA . THR A 1 230 ? -34.290 -11.427 42.665 1.00 98.44 230 THR A CA 1
ATOM 1791 C C . THR A 1 230 ? -34.292 -12.845 43.226 1.00 98.44 230 THR A C 1
ATOM 1793 O O . THR A 1 230 ? -35.355 -13.350 43.589 1.00 98.44 230 THR A O 1
ATOM 1796 N N . GLN A 1 231 ? -33.121 -13.462 43.393 1.00 98.25 231 GLN A N 1
ATOM 1797 C CA . GLN A 1 231 ? -32.988 -14.749 44.068 1.00 98.25 231 GLN A CA 1
ATOM 1798 C C . GLN A 1 231 ? -33.434 -14.658 45.530 1.00 98.25 231 GLN A C 1
ATOM 1800 O O . GLN A 1 231 ? -34.273 -15.450 45.957 1.00 98.25 231 GLN A O 1
ATOM 1805 N N . THR A 1 232 ? -32.948 -13.668 46.279 1.00 98.19 232 THR A N 1
ATOM 1806 C CA . THR A 1 232 ? -33.343 -13.451 47.680 1.00 98.19 232 THR A CA 1
ATOM 1807 C C . THR A 1 232 ? -34.847 -13.205 47.790 1.00 98.19 232 THR A C 1
ATOM 1809 O O . THR A 1 232 ? -35.520 -13.830 48.605 1.00 98.19 232 THR A O 1
ATOM 1812 N N . LEU A 1 233 ? -35.406 -12.364 46.916 1.00 98.12 233 LEU A N 1
ATOM 1813 C CA . LEU A 1 233 ? -36.839 -12.085 46.859 1.00 98.12 233 LEU A CA 1
ATOM 1814 C C . LEU A 1 233 ? -37.646 -13.364 46.586 1.00 98.12 233 LEU A C 1
ATOM 1816 O O . LEU A 1 233 ? -38.593 -13.660 47.312 1.00 98.12 233 LEU A O 1
ATOM 1820 N N . SER A 1 234 ? -37.238 -14.170 45.601 1.00 98.31 234 SER A N 1
ATOM 1821 C CA . SER A 1 234 ? -37.897 -15.446 45.301 1.00 98.31 234 SER A CA 1
ATOM 1822 C C . SER A 1 234 ? -37.864 -16.405 46.496 1.00 98.31 234 SER A C 1
ATOM 1824 O O . SER A 1 234 ? -38.889 -16.987 46.843 1.00 98.31 234 SER A O 1
ATOM 1826 N N . GLN A 1 235 ? -36.733 -16.491 47.205 1.00 97.94 235 GLN A N 1
ATOM 1827 C CA . GLN A 1 235 ? -36.606 -17.299 48.416 1.00 97.94 235 GLN A CA 1
ATOM 1828 C C . GLN A 1 235 ? -37.537 -16.795 49.525 1.00 97.94 235 GLN A C 1
ATOM 1830 O O . GLN A 1 235 ? -38.220 -17.600 50.158 1.00 97.94 235 GLN A O 1
ATOM 1835 N N . THR A 1 236 ? -37.638 -15.478 49.732 1.00 98.19 236 THR A N 1
ATOM 1836 C CA . THR A 1 236 ? -38.564 -14.917 50.729 1.00 98.19 236 THR A CA 1
ATOM 1837 C C . THR A 1 236 ? -40.025 -15.209 50.402 1.00 98.19 236 THR A C 1
ATOM 1839 O O . THR A 1 236 ? -40.770 -15.561 51.314 1.00 98.19 236 THR A O 1
ATOM 1842 N N . PHE A 1 237 ? -40.423 -15.157 49.125 1.00 98.38 237 PHE A N 1
ATOM 1843 C CA . PHE A 1 237 ? -41.769 -15.553 48.703 1.00 98.38 237 PHE A CA 1
ATOM 1844 C C . PHE A 1 237 ? -42.022 -17.037 48.960 1.00 98.38 237 PHE A C 1
ATOM 1846 O O . PHE A 1 237 ? -43.023 -17.367 49.582 1.00 98.38 237 PHE A O 1
ATOM 1853 N N . THR A 1 238 ? -41.086 -17.925 48.610 1.00 98.19 238 THR A N 1
ATOM 1854 C CA . THR A 1 238 ? -41.251 -19.362 48.904 1.00 98.19 238 THR A CA 1
ATOM 1855 C C . THR A 1 238 ? -41.343 -19.653 50.404 1.00 98.19 238 THR A C 1
ATOM 1857 O O . THR A 1 238 ? -42.096 -20.529 50.823 1.00 98.19 238 THR A O 1
ATOM 1860 N N . LEU A 1 239 ? -40.610 -18.913 51.244 1.00 98.31 239 LEU A N 1
ATOM 1861 C CA . LEU A 1 239 ? -40.702 -19.033 52.699 1.00 98.31 239 LEU A CA 1
ATOM 1862 C C . LEU A 1 239 ? -42.074 -18.556 53.189 1.00 98.31 239 LEU A C 1
ATOM 1864 O O . LEU A 1 239 ? -42.707 -19.240 53.992 1.00 98.31 239 LEU A O 1
ATOM 1868 N N . LEU A 1 240 ? -42.544 -17.415 52.687 1.00 98.38 240 LEU A N 1
ATOM 1869 C CA . LEU A 1 240 ? -43.853 -16.864 53.021 1.00 98.38 240 LEU A CA 1
ATOM 1870 C C . LEU A 1 240 ? -44.985 -17.817 52.612 1.00 98.38 240 LEU A C 1
ATOM 1872 O O . LEU A 1 240 ? -45.845 -18.101 53.441 1.00 98.38 240 LEU A O 1
ATOM 1876 N N . ASP A 1 241 ? -44.929 -18.391 51.410 1.00 98.50 241 ASP A N 1
ATOM 1877 C CA . ASP A 1 241 ? -45.884 -19.400 50.937 1.00 98.50 241 ASP A CA 1
ATOM 1878 C C . ASP A 1 241 ? -45.882 -20.640 51.841 1.00 98.50 241 ASP A C 1
ATOM 1880 O O . ASP A 1 241 ? -46.938 -21.099 52.274 1.00 98.50 241 ASP A O 1
ATOM 1884 N N . ASN A 1 242 ? -44.701 -21.142 52.219 1.00 97.88 242 ASN A N 1
ATOM 1885 C CA . ASN A 1 242 ? -44.592 -22.258 53.162 1.00 97.88 242 ASN A CA 1
ATOM 1886 C C . ASN A 1 242 ? -45.206 -21.921 54.531 1.00 97.88 242 ASN A C 1
ATOM 1888 O O . ASN A 1 242 ? -45.847 -22.774 55.143 1.00 97.88 242 ASN A O 1
ATOM 1892 N N . LYS A 1 243 ? -45.040 -20.683 55.016 1.00 97.94 243 LYS A N 1
ATOM 1893 C CA . LYS A 1 243 ? -45.629 -20.229 56.285 1.00 97.94 243 LYS A CA 1
ATOM 1894 C C . LYS A 1 243 ? -47.142 -20.067 56.201 1.00 97.94 243 LYS A C 1
ATOM 1896 O O . LYS A 1 243 ? -47.826 -20.391 57.169 1.00 97.94 243 LYS A O 1
ATOM 1901 N N . ILE A 1 244 ? -47.667 -19.609 55.067 1.00 98.12 244 ILE A N 1
ATOM 1902 C CA . ILE A 1 244 ? -49.111 -19.558 54.815 1.00 98.12 244 ILE A CA 1
ATOM 1903 C C . ILE A 1 244 ? -49.685 -20.976 54.828 1.00 98.12 244 ILE A C 1
ATOM 1905 O O . ILE A 1 244 ? -50.628 -21.227 55.572 1.00 98.12 244 ILE A O 1
ATOM 1909 N N . LEU A 1 245 ? -49.069 -21.918 54.109 1.00 97.88 245 LEU A N 1
ATOM 1910 C CA . LEU A 1 245 ? -49.501 -23.320 54.096 1.00 97.88 245 LEU A CA 1
ATOM 1911 C C . LEU A 1 245 ? -49.454 -23.960 55.493 1.00 97.88 245 LEU A C 1
ATOM 1913 O O . LEU A 1 245 ? -50.369 -24.689 55.875 1.00 97.88 245 LEU A O 1
ATOM 1917 N N . GLU A 1 246 ? -48.418 -23.671 56.285 1.00 97.81 246 GLU A N 1
ATOM 1918 C CA . GLU A 1 246 ? -48.312 -24.131 57.675 1.00 97.81 246 GLU A CA 1
ATOM 1919 C C . GLU A 1 246 ? -49.466 -23.578 58.533 1.00 97.81 246 GLU A C 1
ATOM 1921 O O . GLU A 1 246 ? -50.135 -24.343 59.232 1.00 97.81 246 GLU A O 1
ATOM 1926 N N . LEU A 1 247 ? -49.771 -22.280 58.428 1.00 97.88 247 LEU A N 1
ATOM 1927 C CA . LEU A 1 247 ? -50.895 -21.650 59.131 1.00 97.88 247 LEU A CA 1
ATOM 1928 C C . LEU A 1 247 ? -52.255 -22.206 58.690 1.00 97.88 247 LEU A C 1
ATOM 1930 O O . LEU A 1 247 ? -53.100 -22.487 59.541 1.00 97.88 247 LEU A O 1
ATOM 1934 N N . GLU A 1 248 ? -52.464 -22.405 57.389 1.00 98.00 248 GLU A N 1
ATOM 1935 C CA . GLU A 1 248 ? -53.672 -23.033 56.847 1.00 98.00 248 GLU A CA 1
ATOM 1936 C C . GLU A 1 248 ? -53.834 -24.462 57.374 1.00 98.00 248 GLU A C 1
ATOM 1938 O O . GLU A 1 248 ? -54.926 -24.846 57.801 1.00 98.00 248 GLU A O 1
ATOM 1943 N N . SER A 1 249 ? -52.743 -25.232 57.431 1.00 97.38 249 SER A N 1
ATOM 1944 C CA . SER A 1 249 ? -52.755 -26.584 57.992 1.00 97.38 249 SER A CA 1
ATOM 1945 C C . SER A 1 249 ? -53.112 -26.580 59.484 1.00 97.38 249 SER A C 1
ATOM 1947 O O . SER A 1 249 ? -53.959 -27.363 59.920 1.00 97.38 249 SER A O 1
ATOM 1949 N N . HIS A 1 250 ? -52.561 -25.645 60.267 1.00 97.25 250 HIS A N 1
ATOM 1950 C CA . HIS A 1 250 ? -52.894 -25.489 61.681 1.00 97.25 250 HIS A CA 1
ATOM 1951 C C . HIS A 1 250 ? -54.356 -25.083 61.883 1.00 97.25 250 HIS A C 1
ATOM 1953 O O . HIS A 1 250 ? -55.050 -25.691 62.702 1.00 97.25 250 HIS A O 1
ATOM 1959 N N . LEU A 1 251 ? -54.866 -24.125 61.108 1.00 96.50 251 LEU A N 1
ATOM 1960 C CA . LEU A 1 251 ? -56.279 -23.748 61.143 1.00 96.50 251 LEU A CA 1
ATOM 1961 C C . LEU A 1 251 ? -57.180 -24.936 60.811 1.00 96.50 251 LEU A C 1
ATOM 1963 O O . LEU A 1 251 ? -58.129 -25.189 61.549 1.00 96.50 251 LEU A O 1
ATOM 1967 N N . ALA A 1 252 ? -56.854 -25.714 59.777 1.00 95.00 252 ALA A N 1
ATOM 1968 C CA . ALA A 1 252 ? -57.604 -26.915 59.425 1.00 95.00 252 ALA A CA 1
ATOM 1969 C C . ALA A 1 252 ? -57.633 -27.939 60.575 1.00 95.00 252 ALA A C 1
ATOM 1971 O O . ALA A 1 252 ? -58.680 -28.534 60.843 1.00 95.00 252 ALA A O 1
ATOM 1972 N N . THR A 1 253 ? -56.524 -28.118 61.305 1.00 95.31 253 THR A N 1
ATOM 1973 C CA . THR A 1 253 ? -56.503 -29.004 62.482 1.00 95.31 253 THR A CA 1
ATOM 1974 C C . THR A 1 253 ? -57.394 -28.498 63.618 1.00 95.31 253 THR A C 1
ATOM 1976 O O . THR A 1 253 ? -58.158 -29.287 64.171 1.00 95.31 253 THR A O 1
ATOM 1979 N N . ILE A 1 254 ? -57.371 -27.196 63.926 1.00 95.06 254 ILE A N 1
ATOM 1980 C CA . ILE A 1 254 ? -58.212 -26.589 64.973 1.00 95.06 254 ILE A CA 1
ATOM 1981 C C . ILE A 1 254 ? -59.697 -26.655 64.588 1.00 95.06 254 ILE A C 1
ATOM 1983 O O . ILE A 1 254 ? -60.561 -26.966 65.409 1.00 95.06 254 ILE A O 1
ATOM 1987 N N . LEU A 1 255 ? -60.020 -26.401 63.320 1.00 93.75 255 LEU A N 1
ATOM 1988 C CA . LEU A 1 255 ? -61.392 -26.487 62.816 1.00 93.75 255 LEU A CA 1
ATOM 1989 C C . LEU A 1 255 ? -61.920 -27.930 62.915 1.00 93.75 255 LEU A C 1
ATOM 1991 O O . LEU A 1 255 ? -63.074 -28.168 63.270 1.00 93.75 255 LEU A O 1
ATOM 1995 N N . ARG A 1 256 ? -61.054 -28.926 62.697 1.00 90.31 256 ARG A N 1
ATOM 1996 C CA . ARG A 1 256 ? -61.403 -30.340 62.875 1.00 90.31 256 ARG A CA 1
ATOM 1997 C C . ARG A 1 256 ? -61.611 -30.733 64.342 1.00 90.31 256 ARG A C 1
ATOM 1999 O O . ARG A 1 256 ? -62.526 -31.500 64.632 1.00 90.31 256 ARG A O 1
ATOM 2006 N N . THR A 1 257 ? -60.801 -30.229 65.274 1.00 92.94 257 THR A N 1
ATOM 2007 C CA . THR A 1 257 ? -60.981 -30.538 66.705 1.00 92.94 257 THR A CA 1
ATOM 2008 C C . THR A 1 257 ? -62.242 -29.883 67.269 1.00 92.94 257 THR A C 1
ATOM 2010 O O . THR A 1 257 ? -63.025 -30.549 67.944 1.00 92.94 257 THR A O 1
ATOM 2013 N N . THR A 1 258 ? -62.502 -28.621 66.927 1.00 88.56 258 THR A N 1
ATOM 2014 C CA . THR A 1 258 ? -63.700 -27.880 67.371 1.00 88.56 258 THR A CA 1
ATOM 2015 C C . THR A 1 258 ? -65.009 -28.462 66.831 1.00 88.56 258 THR A C 1
ATOM 2017 O O . THR A 1 258 ? -65.982 -28.590 67.573 1.00 88.56 258 THR A O 1
ATOM 2020 N N . THR A 1 259 ? -65.047 -28.881 65.563 1.00 82.50 259 THR A N 1
ATOM 2021 C CA . THR A 1 259 ? -66.230 -29.561 65.002 1.00 82.50 259 THR A CA 1
ATOM 2022 C C . THR A 1 259 ? -66.508 -30.899 65.689 1.00 82.50 259 THR A C 1
ATOM 2024 O O . THR A 1 259 ? -67.666 -31.199 65.964 1.00 82.50 259 THR A O 1
ATOM 2027 N N . SER A 1 260 ? -65.472 -31.666 66.053 1.00 77.00 260 SER A N 1
ATOM 2028 C CA . SER A 1 260 ? -65.651 -32.929 66.786 1.00 77.00 260 SER A CA 1
ATOM 2029 C C . SER A 1 260 ? -66.156 -32.748 68.224 1.00 77.00 260 SER A C 1
ATOM 2031 O O . SER A 1 260 ? -66.939 -33.564 68.705 1.00 77.00 260 SER A O 1
ATOM 2033 N N . SER A 1 261 ? -65.769 -31.663 68.907 1.00 76.88 261 SER A N 1
ATOM 2034 C CA . SER A 1 261 ? -66.252 -31.373 70.263 1.00 76.88 261 SER A CA 1
ATOM 2035 C C . SER A 1 261 ? -67.681 -30.829 70.287 1.00 76.88 261 SER A C 1
ATOM 2037 O O . SER A 1 261 ? -68.353 -30.939 71.301 1.00 76.88 261 SER A O 1
ATOM 2039 N N . SER A 1 262 ? -68.150 -30.232 69.187 1.00 73.56 262 SER A N 1
ATOM 2040 C CA . SER A 1 262 ? -69.518 -29.712 69.058 1.00 73.56 262 SER A CA 1
ATOM 2041 C C . SER A 1 262 ? -70.569 -30.801 68.804 1.00 73.56 262 SER A C 1
ATOM 2043 O O . SER A 1 262 ? -71.760 -30.507 68.884 1.00 73.56 262 SER A O 1
ATOM 2045 N N . SER A 1 263 ? -70.165 -32.020 68.437 1.00 59.50 263 SER A N 1
ATOM 2046 C CA . SER A 1 263 ? -71.073 -33.131 68.115 1.00 59.50 263 SER A CA 1
ATOM 2047 C C . SER A 1 263 ? -71.190 -34.186 69.225 1.00 59.50 263 SER A C 1
ATOM 2049 O O . SER A 1 263 ? -71.719 -35.265 68.962 1.00 59.50 263 SER A O 1
ATOM 2051 N N . SER A 1 264 ? -70.660 -33.908 70.422 1.00 51.59 264 SER A N 1
ATOM 2052 C CA . SER A 1 264 ? -70.800 -34.736 71.635 1.00 51.59 264 SER A CA 1
ATOM 2053 C C . SER A 1 264 ? -71.689 -34.026 72.646 1.00 51.59 264 SER A C 1
ATOM 2055 O O . SER A 1 264 ? -72.510 -34.718 73.283 1.00 51.59 264 SER A O 1
#

Organism: NCBI:txid63383

InterPro domains:
  IPR009991 Dynactin subunit 3 [PF07426] (87-242)

Sequence (264 aa):
MLNPIASEAVASSSASSIPAPTNVTSTLPKPPEVSDWRNDSSPTPFSSRISPVTSTALRIQTLCYLLYGTSSTLAVSPRSVKEQQPPALIRLGTILSQLEGVKFSAGKPVKRLLDEWDKYADLLQPLAHDANGIIGRNDALWDIVQQSEHLLLMESELKQALKHLEQVESLVNQRHVLDVNSSKTLARASTESKLTRLEKVKENDEIQAQTTLQLQQRVFLLIQIWSEYTQTLSQTFTLLDNKILELESHLATILRTTTSSSSS

Radius of gyration: 55.27 Å; chains: 1; bounding box: 124×77×151 Å

Foldseek 3Di:
DDDDDDDDDDDDDDDDDDDDDDDDDDDDDDDDDDDDDDDDDDPPPPPPVQDPVNVVVVVVVVVCCQQQNPPPDPDDDPDDPDDPDGGVVVVVVVVVVVLVVCLVVDDPVSVVCVVPVVVCVVVVPPPPPDDDPPDPDDPCPPDPVNVVVVCVVCVVVVVVVVVVVVVVCCCCPVVVVVPPVVVVVCCCVVVVVVVVVVVVVVVVVVVVVVVVVVVVVVVVVVVVVVVVVVVVVVVVVVVVVVVVVVVVVVVVVVVVVVVVVVVD

pLDDT: mean 72.27, std 21.2, range [30.52, 98.5]

Secondary structure (DSSP, 8-state):
---PPPP----------------------PPPP------------------HHHHHHHHHHHHHHHHHTT----S------S--PPPHHHHHHHHHHHHHHHHHHS-HHHHHHHHTHHHHHHHHS-----S-----S------HHHHHHHHHHHHHHHHHHHHHHHHHHHHHHTS-TT-HHHHHHHHHHHHHHHHHHHHHHHHHHHHHHHHHHHHHHHHHHHHHHHHHHHHHHHHHHHHHHHHHHHHHHHHHHHHHHHHHHTT-